Protein AF-A7VNB5-F1 (afdb_monomer_lite)

Organism: NCBI:txid428125

Foldseek 3Di:
DQAADADPLRVLVVVVVCCFLCLLVLQFDPDKDWDDDNNHIDIDTDGPDDPVRNVVLSVLVVVLLCVLVVPADPPDFLLSRLVSLLVVLLVQADEDVVCLVVCVVVVSLLGCSCRRRVRYHHQNNSARVSCVSCVVVVKHKGKFWWDFPNHTHIFIWTDGPHAIFTAGSRVLSVDPDRDLQRPGHFPQLCVVGIDTFAADDPVSPPDPPVGDHGPDDDGHDDCCSRCCNVFAQEAADPDCPSLVVLLVQLLVCLVVVPFKHKHAYDPVDDLVVSVCCCPPDPPVSVLVSLVSSQVVLPVVRSFFDHDDWDWDDDPSRSMIMIGGHTD

Sequence (327 aa):
MEGVALSKNQVMQVVIALRNDNPQLFWVLNDLRYGVSDGSTVIQLCSYFSGTQVQKASEKMDTALKAVLKKAPKGSSEFERELYLHDQLISLVEYHDEAEDHSSEYPMAFSAYGALVDGKAVCEGYSRAMQLLSNCLGLQCALVTGVSQEIAHMWNLIRIEGEWYHLDLTWDDAASMSIYQYFNLTDEQISVNHTMDPLIPADGDSQWDRSLYNLYLPECTSLEYNYYHQKAVQIHTLGNEDDQEAMDAVLNAAARRERTISFQFSPDLDFDIAVARLLTEEPYKYAYYVHCANAYFGEEKAPLQEGETRYVLDKNQRAVTIELLYR

pLDDT: mean 91.58, std 8.7, range [48.88, 98.88]

Radius of gyration: 23.27 Å; chains: 1; bounding box: 58×38×79 Å

Secondary structure (DSSP, 8-state):
-------HHHHHHHHHHHHHH-TT-TT--S-EEEEEETTEEEEEEP-SS-HHHHHHHHHHHHHHHHHHHTTSPSS--HHHHHHHHHHHHHHH-EE-HHHHH-TTT-GGGGSHHIIIIISEE-HHHHHHHHHHHHHHTT-EEEEEEEEETTEEEEEEEEEETTEEEEE-HHHHHSSSS---TTEEE-HHHHTTTEEEPPBPPTTS-S---S---BS--------TT-HHHHHSEEES-SSSTTHHHHHHHHHHHHHHT-SEEEEEE-TTS-HHHHHHHHHTSTT-HHHHHHHHHHHHH-GGG--BPSS---EEEETTTTEEEEE--B-

InterPro domains:
  IPR002931 Transglutaminase-like [PF01841] (76-168)
  IPR002931 Transglutaminase-like [SM00460] (115-171)
  IPR038765 Papain-like cysteine peptidase superfamily [SSF54001] (88-182)
  IPR052557 Cytoskeleton-associated protease/Cytokinesis protein [PTHR46333] (74-173)

Structure (mmCIF, N/CA/C/O backbone):
data_AF-A7VNB5-F1
#
_entry.id   AF-A7VNB5-F1
#
loop_
_atom_site.group_PDB
_atom_site.id
_atom_site.type_symbol
_atom_site.label_atom_id
_atom_site.label_alt_id
_atom_site.label_comp_id
_atom_site.label_asym_id
_atom_site.label_entity_id
_atom_site.label_seq_id
_atom_site.pdbx_PDB_ins_code
_atom_site.Cartn_x
_atom_site.Cartn_y
_atom_site.Cartn_z
_atom_site.occupancy
_atom_site.B_iso_or_equiv
_atom_site.auth_seq_id
_atom_site.auth_comp_id
_atom_site.auth_asym_id
_atom_site.auth_atom_id
_atom_site.pdbx_PDB_model_num
ATOM 1 N N . MET A 1 1 ? 15.201 -20.118 -36.187 1.00 48.88 1 MET A N 1
ATOM 2 C CA . MET A 1 1 ? 14.146 -19.138 -35.872 1.00 48.88 1 MET A CA 1
ATOM 3 C C . MET A 1 1 ? 14.212 -18.090 -36.960 1.00 48.88 1 MET A C 1
ATOM 5 O O . MET A 1 1 ? 15.305 -17.587 -37.190 1.00 48.88 1 MET A O 1
ATOM 9 N N . GLU A 1 2 ? 13.125 -17.858 -37.694 1.00 61.69 2 GLU A N 1
ATOM 10 C CA . GLU A 1 2 ? 13.035 -16.668 -38.550 1.00 61.69 2 GLU A CA 1
ATOM 11 C C . GLU A 1 2 ? 13.065 -15.433 -37.641 1.00 61.69 2 GLU A C 1
ATOM 13 O O . GLU A 1 2 ? 12.461 -15.444 -36.567 1.00 61.69 2 GLU A O 1
ATOM 18 N N . GLY A 1 3 ? 13.850 -14.422 -38.018 1.00 65.19 3 GLY A N 1
ATOM 19 C CA . GLY A 1 3 ? 13.949 -13.174 -37.266 1.00 65.19 3 GLY A CA 1
ATOM 20 C C . GLY A 1 3 ? 12.638 -12.393 -37.304 1.00 65.19 3 GLY A C 1
ATOM 21 O O . GLY A 1 3 ? 11.889 -12.480 -38.276 1.00 65.19 3 GLY A O 1
ATOM 22 N N . VAL A 1 4 ? 12.365 -11.624 -36.250 1.00 80.69 4 VAL A N 1
ATOM 23 C CA . VAL A 1 4 ? 11.231 -10.692 -36.200 1.00 80.69 4 VAL A CA 1
ATOM 24 C C . VAL A 1 4 ? 11.776 -9.272 -36.115 1.00 80.69 4 VAL A C 1
ATOM 26 O O . VAL A 1 4 ? 12.550 -8.953 -35.209 1.00 80.69 4 VAL A O 1
ATOM 29 N N . ALA A 1 5 ? 11.365 -8.422 -37.056 1.00 86.56 5 ALA A N 1
ATOM 30 C CA . ALA A 1 5 ? 11.630 -6.991 -37.032 1.00 86.56 5 ALA A CA 1
ATOM 31 C C . ALA A 1 5 ? 10.471 -6.278 -36.322 1.00 86.56 5 ALA A C 1
ATOM 33 O O . ALA A 1 5 ? 9.392 -6.111 -36.885 1.00 86.56 5 ALA A O 1
ATOM 34 N N . LEU A 1 6 ? 10.703 -5.894 -35.070 1.00 86.50 6 LEU A N 1
ATOM 35 C CA . LEU A 1 6 ? 9.765 -5.131 -34.252 1.00 86.50 6 LEU A CA 1
ATOM 36 C C . LEU A 1 6 ? 9.788 -3.643 -34.624 1.00 86.50 6 LEU A C 1
ATOM 38 O O . LEU A 1 6 ? 10.860 -3.072 -34.860 1.00 86.50 6 LEU A O 1
ATOM 42 N N . SER A 1 7 ? 8.617 -3.003 -34.607 1.00 84.94 7 SER A N 1
ATOM 43 C CA . SER A 1 7 ? 8.508 -1.544 -34.663 1.00 84.94 7 SER A CA 1
ATOM 44 C C . SER A 1 7 ? 9.095 -0.909 -33.395 1.00 84.94 7 SER A C 1
ATOM 46 O O . SER A 1 7 ? 9.280 -1.565 -32.367 1.00 84.94 7 SER A O 1
ATOM 48 N N . LYS A 1 8 ? 9.377 0.400 -33.437 1.00 80.44 8 LYS A N 1
ATOM 49 C CA . LYS A 1 8 ? 9.841 1.142 -32.253 1.00 80.44 8 LYS A CA 1
ATOM 50 C C . LYS A 1 8 ? 8.892 0.955 -31.064 1.00 80.44 8 LYS A C 1
ATOM 52 O O . LYS A 1 8 ? 9.355 0.762 -29.945 1.00 80.44 8 LYS A O 1
ATOM 57 N N . ASN A 1 9 ? 7.586 1.006 -31.316 1.00 80.19 9 ASN A N 1
ATOM 58 C CA . ASN A 1 9 ? 6.560 0.877 -30.286 1.00 80.19 9 ASN A CA 1
ATOM 59 C C . ASN A 1 9 ? 6.596 -0.514 -29.656 1.00 80.19 9 ASN A C 1
ATOM 61 O O . ASN A 1 9 ? 6.663 -0.630 -28.438 1.00 80.19 9 ASN A O 1
ATOM 65 N N . GLN A 1 10 ? 6.672 -1.559 -30.480 1.00 84.50 10 GLN A N 1
ATOM 66 C CA . GLN A 1 10 ? 6.802 -2.936 -30.005 1.00 84.50 10 GLN A CA 1
ATOM 67 C C . GLN A 1 10 ? 8.082 -3.147 -29.180 1.00 84.50 10 GLN A C 1
ATOM 69 O O . GLN A 1 10 ? 8.060 -3.852 -28.174 1.00 84.50 10 GLN A O 1
ATOM 74 N N . VAL A 1 11 ? 9.198 -2.507 -29.549 1.00 86.25 11 VAL A N 1
ATOM 75 C CA . VAL A 1 11 ? 10.425 -2.538 -28.733 1.00 86.25 11 VAL A CA 1
ATOM 76 C C . VAL A 1 11 ? 10.208 -1.887 -27.368 1.00 86.25 11 VAL A C 1
ATOM 78 O O . VAL A 1 11 ? 10.584 -2.476 -26.356 1.00 86.25 11 VAL A O 1
ATOM 81 N N . MET A 1 12 ? 9.586 -0.704 -27.323 1.00 82.12 12 MET A N 1
ATOM 82 C CA . MET A 1 12 ? 9.272 -0.031 -26.056 1.00 82.12 12 MET A CA 1
ATOM 83 C C . MET A 1 12 ? 8.366 -0.899 -25.179 1.00 82.12 12 MET A C 1
ATOM 85 O O . MET A 1 12 ? 8.654 -1.073 -23.999 1.00 82.12 12 MET A O 1
ATOM 89 N N . GLN A 1 13 ? 7.328 -1.501 -25.765 1.00 84.50 13 GLN A N 1
ATOM 90 C CA . GLN A 1 13 ? 6.407 -2.412 -25.083 1.00 84.50 13 GLN A CA 1
ATOM 91 C C . GLN A 1 13 ? 7.130 -3.584 -24.426 1.00 84.50 13 GLN A C 1
ATOM 93 O O . GLN A 1 13 ? 6.945 -3.834 -23.238 1.00 84.50 13 GLN A O 1
ATOM 98 N N . VAL A 1 14 ? 7.996 -4.266 -25.180 1.00 87.50 14 VAL A N 1
ATOM 99 C CA . VAL A 1 14 ? 8.777 -5.401 -24.670 1.00 87.50 14 VAL A CA 1
ATOM 100 C C . VAL A 1 14 ? 9.684 -4.975 -23.517 1.00 87.50 14 VAL A C 1
ATOM 102 O O . VAL A 1 14 ? 9.793 -5.697 -22.529 1.00 87.50 14 VAL A O 1
ATOM 105 N N . VAL A 1 15 ? 10.327 -3.808 -23.612 1.00 86.12 15 VAL A N 1
ATOM 106 C CA . VAL A 1 15 ? 11.231 -3.328 -22.556 1.00 86.12 15 VAL A CA 1
ATOM 107 C C . VAL A 1 15 ? 10.467 -2.884 -21.308 1.00 86.12 15 VAL A C 1
ATOM 109 O O . VAL A 1 15 ? 10.911 -3.184 -20.200 1.00 86.12 15 VAL A O 1
ATOM 112 N N . ILE A 1 16 ? 9.313 -2.227 -21.460 1.00 86.12 16 ILE A N 1
ATOM 113 C CA . ILE A 1 16 ? 8.439 -1.867 -20.333 1.00 86.12 16 ILE A CA 1
ATOM 114 C C . ILE A 1 16 ? 7.931 -3.136 -19.644 1.00 86.12 16 ILE A C 1
ATOM 116 O O . ILE A 1 16 ? 8.071 -3.248 -18.430 1.00 86.12 16 ILE A O 1
ATOM 120 N N . ALA A 1 17 ? 7.438 -4.119 -20.404 1.00 89.50 17 ALA A N 1
ATOM 121 C CA . ALA A 1 17 ? 6.982 -5.397 -19.858 1.00 89.50 17 ALA A CA 1
ATOM 122 C C . ALA A 1 17 ? 8.105 -6.125 -19.111 1.00 89.50 17 ALA A C 1
ATOM 124 O O . ALA A 1 17 ? 7.936 -6.504 -17.956 1.00 89.50 17 ALA A O 1
ATOM 125 N N . LEU A 1 18 ? 9.297 -6.222 -19.714 1.00 91.31 18 LEU A N 1
ATOM 126 C CA . LEU A 1 18 ? 10.460 -6.825 -19.065 1.00 91.31 18 LEU A CA 1
ATOM 127 C C . LEU A 1 18 ? 10.767 -6.152 -17.722 1.00 91.31 18 LEU A C 1
ATOM 129 O O . LEU A 1 18 ? 10.981 -6.849 -16.734 1.00 91.31 18 LEU A O 1
ATOM 133 N N . ARG A 1 19 ? 10.799 -4.817 -17.673 1.00 89.38 19 ARG A N 1
ATOM 134 C CA . ARG A 1 19 ? 11.127 -4.078 -16.444 1.00 89.38 19 ARG A CA 1
ATOM 135 C C . ARG A 1 19 ? 10.019 -4.160 -15.399 1.00 89.38 19 ARG A C 1
ATOM 137 O O . ARG A 1 19 ? 10.328 -4.252 -14.214 1.00 89.38 19 ARG A O 1
ATOM 144 N N . ASN A 1 20 ? 8.757 -4.118 -15.813 1.00 90.31 20 ASN A N 1
ATOM 145 C CA . ASN A 1 20 ? 7.617 -4.188 -14.902 1.00 90.31 20 ASN A CA 1
ATOM 146 C C . ASN A 1 20 ? 7.432 -5.593 -14.324 1.00 90.31 20 ASN A C 1
ATOM 148 O O . ASN A 1 20 ? 7.084 -5.706 -13.162 1.00 90.31 20 ASN A O 1
ATOM 152 N N . ASP A 1 21 ? 7.734 -6.652 -15.073 1.00 92.25 21 ASP A N 1
ATOM 153 C CA . ASP A 1 21 ? 7.610 -8.026 -14.566 1.00 92.25 21 ASP A CA 1
ATOM 154 C C . ASP A 1 21 ? 8.856 -8.495 -13.804 1.00 92.25 21 ASP A C 1
ATOM 156 O O . ASP A 1 21 ? 8.826 -9.520 -13.122 1.00 92.25 21 ASP A O 1
ATOM 160 N N . ASN A 1 22 ? 9.975 -7.768 -13.923 1.00 94.19 22 ASN A N 1
ATOM 161 C CA . ASN A 1 22 ? 11.250 -8.167 -13.333 1.00 94.19 22 ASN A CA 1
ATOM 162 C C . ASN A 1 22 ? 11.917 -7.049 -12.508 1.00 94.19 22 ASN A C 1
ATOM 164 O O . ASN A 1 22 ? 13.026 -6.623 -12.854 1.00 94.19 22 ASN A O 1
ATOM 168 N N . PRO A 1 23 ? 11.326 -6.600 -11.380 1.00 95.50 23 PRO A N 1
ATOM 169 C CA . PRO A 1 23 ? 11.944 -5.594 -10.508 1.00 95.50 23 PRO A CA 1
ATOM 170 C C . PRO A 1 23 ? 13.343 -5.959 -9.982 1.00 95.50 23 PRO A C 1
ATOM 172 O O . PRO A 1 23 ? 14.124 -5.078 -9.624 1.00 95.50 23 PRO A O 1
ATOM 175 N N . GLN A 1 24 ? 13.694 -7.251 -9.959 1.00 94.56 24 GLN A N 1
ATOM 176 C CA . GLN A 1 24 ? 15.039 -7.735 -9.632 1.00 94.56 24 GLN A CA 1
ATOM 177 C C . GLN A 1 24 ? 16.109 -7.297 -10.648 1.00 94.56 24 GLN A C 1
ATOM 179 O O . GLN A 1 24 ? 17.300 -7.341 -10.347 1.00 94.56 24 GLN A O 1
ATOM 184 N N . LEU A 1 25 ? 15.711 -6.839 -11.840 1.00 94.44 25 LEU A N 1
ATOM 185 C CA . LEU A 1 25 ? 16.589 -6.223 -12.838 1.00 94.44 25 LEU A CA 1
ATOM 186 C C . LEU A 1 25 ? 16.782 -4.717 -12.574 1.00 94.44 25 LEU A C 1
ATOM 188 O O . LEU A 1 25 ? 16.809 -3.917 -13.505 1.00 94.44 25 LEU A O 1
ATOM 192 N N . PHE A 1 26 ? 16.955 -4.327 -11.306 1.00 94.25 26 PHE A N 1
ATOM 193 C CA . PHE A 1 26 ? 17.107 -2.934 -10.846 1.00 94.25 26 PHE A CA 1
ATOM 194 C C . PHE A 1 26 ? 18.241 -2.155 -11.537 1.00 94.25 26 PHE A C 1
ATOM 196 O O . PHE A 1 26 ? 18.259 -0.930 -11.540 1.00 94.25 26 PHE A O 1
ATOM 203 N N . TRP A 1 27 ? 19.211 -2.865 -12.112 1.00 92.31 27 TRP A N 1
ATOM 204 C CA . TRP A 1 27 ? 20.365 -2.297 -12.799 1.00 92.31 27 TRP A CA 1
ATOM 205 C C . TRP A 1 27 ? 20.086 -1.925 -14.266 1.00 92.31 27 TRP A C 1
ATOM 207 O O . TRP A 1 27 ? 20.945 -1.308 -14.894 1.00 92.31 27 TRP A O 1
ATOM 217 N N . VAL A 1 28 ? 18.929 -2.298 -14.828 1.00 90.19 28 VAL A N 1
ATOM 218 C CA . VAL A 1 28 ? 18.549 -1.976 -16.215 1.00 90.19 28 VAL A CA 1
ATOM 219 C C . VAL A 1 28 ? 18.006 -0.548 -16.300 1.00 90.19 28 VAL A C 1
ATOM 221 O O . VAL A 1 28 ? 16.995 -0.219 -15.678 1.00 90.19 28 VAL A O 1
ATOM 224 N N . LEU A 1 29 ? 18.658 0.292 -17.108 1.00 83.00 29 LEU A N 1
ATOM 225 C CA . LEU A 1 29 ? 18.290 1.702 -17.287 1.00 83.00 29 LEU A CA 1
ATOM 226 C C . LEU A 1 29 ? 17.043 1.903 -18.157 1.00 83.00 29 LEU A C 1
ATOM 228 O O . LEU A 1 29 ? 16.697 1.063 -18.985 1.00 83.00 29 LEU A O 1
ATOM 232 N N . ASN A 1 30 ? 16.449 3.095 -18.031 1.00 72.75 30 ASN A N 1
ATOM 233 C CA . ASN A 1 30 ? 15.442 3.615 -18.965 1.00 72.75 30 ASN A CA 1
ATOM 234 C C . ASN A 1 30 ? 16.023 3.929 -20.356 1.00 72.75 30 ASN A C 1
ATOM 236 O O . ASN A 1 30 ? 15.271 4.045 -21.322 1.00 72.75 30 ASN A O 1
ATOM 240 N N . ASP A 1 31 ? 17.349 4.062 -20.470 1.00 75.88 31 ASP A N 1
ATOM 241 C CA . ASP A 1 31 ? 18.028 4.269 -21.748 1.00 75.88 31 ASP A CA 1
ATOM 242 C C . ASP A 1 31 ? 18.270 2.925 -22.447 1.00 75.88 31 ASP A C 1
ATOM 244 O O . ASP A 1 31 ? 18.979 2.052 -21.934 1.00 75.88 31 ASP A O 1
ATOM 248 N N . LEU A 1 32 ? 17.684 2.765 -23.632 1.00 79.19 32 LEU A N 1
ATOM 249 C CA . LEU A 1 32 ? 17.798 1.562 -24.450 1.00 79.19 32 LEU A CA 1
ATOM 250 C C . LEU A 1 32 ? 18.312 1.909 -25.840 1.00 79.19 32 LEU A C 1
ATOM 252 O O . LEU A 1 32 ? 18.005 2.958 -26.410 1.00 79.19 32 LEU A O 1
ATOM 256 N N . ARG A 1 33 ? 19.050 0.971 -26.429 1.00 84.75 33 ARG A N 1
ATOM 257 C CA . ARG A 1 33 ? 19.449 1.039 -27.836 1.00 84.75 33 ARG A CA 1
ATOM 258 C C . ARG A 1 33 ? 18.891 -0.174 -28.543 1.00 84.75 33 ARG A C 1
ATOM 260 O O . ARG A 1 33 ? 19.025 -1.288 -28.049 1.00 84.75 33 ARG A O 1
ATOM 267 N N . TYR A 1 34 ? 18.285 0.028 -29.702 1.00 89.19 34 TYR A N 1
ATOM 268 C CA . TYR A 1 34 ? 17.827 -1.079 -30.526 1.00 89.19 34 TYR A CA 1
ATOM 269 C C . TYR A 1 34 ? 18.181 -0.849 -31.990 1.00 89.19 34 TYR A C 1
ATOM 271 O O . TYR A 1 34 ? 18.385 0.283 -32.432 1.00 89.19 34 TYR A O 1
ATOM 279 N N . GLY A 1 35 ? 18.264 -1.941 -32.737 1.00 87.31 35 GLY A N 1
ATOM 280 C CA . GLY A 1 35 ? 18.486 -1.933 -34.175 1.00 87.31 35 GLY A CA 1
ATOM 281 C C . GLY A 1 35 ? 17.982 -3.225 -34.798 1.00 87.31 35 GLY A C 1
ATOM 282 O O . GLY A 1 35 ? 17.646 -4.174 -34.093 1.00 87.31 35 GLY A O 1
ATOM 283 N N . VAL A 1 36 ? 17.932 -3.265 -36.125 1.00 86.94 36 VAL A N 1
ATOM 284 C CA . VAL A 1 36 ? 17.602 -4.481 -36.873 1.00 86.94 36 VAL A CA 1
ATOM 285 C C . VAL A 1 36 ? 18.882 -5.011 -37.511 1.00 86.94 36 VAL A C 1
ATOM 287 O O . VAL A 1 36 ? 19.568 -4.275 -38.218 1.00 86.94 36 VAL A O 1
ATOM 290 N N . SER A 1 37 ? 19.200 -6.278 -37.260 1.00 85.38 37 SER A N 1
ATOM 291 C CA . SER A 1 37 ? 20.329 -7.000 -37.855 1.00 85.38 37 SER A CA 1
ATOM 292 C C . SER A 1 37 ? 19.839 -8.356 -38.349 1.00 85.38 37 SER A C 1
ATOM 294 O O . SER A 1 37 ? 19.165 -9.067 -37.609 1.00 85.38 37 SER A O 1
ATOM 296 N N . ASP A 1 38 ? 20.145 -8.709 -39.599 1.00 85.81 38 ASP A N 1
ATOM 297 C CA . ASP A 1 38 ? 19.770 -9.993 -40.218 1.00 85.81 38 ASP A CA 1
ATOM 298 C C . ASP A 1 38 ? 18.276 -10.349 -40.071 1.00 85.81 38 ASP A C 1
ATOM 300 O O . ASP A 1 38 ? 17.898 -11.481 -39.773 1.00 85.81 38 ASP A O 1
ATOM 304 N N . GLY A 1 39 ? 17.406 -9.346 -40.238 1.00 83.25 39 GLY A N 1
ATOM 305 C CA . GLY A 1 39 ? 15.952 -9.499 -40.107 1.00 83.25 39 GLY A CA 1
ATOM 306 C C . GLY A 1 39 ? 15.447 -9.670 -38.669 1.00 83.25 39 GLY A C 1
ATOM 307 O O . GLY A 1 39 ? 14.259 -9.903 -38.474 1.00 83.25 39 GLY A O 1
ATOM 308 N N . SER A 1 40 ? 16.319 -9.538 -37.666 1.00 88.38 40 SER A N 1
ATOM 309 C CA . SER A 1 40 ? 15.978 -9.639 -36.244 1.00 88.38 40 SER A CA 1
ATOM 310 C C . SER A 1 40 ? 16.177 -8.305 -35.532 1.00 88.38 40 SER A C 1
ATOM 312 O O . SER A 1 40 ? 17.193 -7.634 -35.727 1.00 88.38 40 SER A O 1
ATOM 314 N N . THR A 1 41 ? 15.242 -7.931 -34.662 1.00 90.88 41 THR A N 1
ATOM 315 C CA . THR A 1 41 ? 15.455 -6.821 -33.731 1.00 90.88 41 THR A CA 1
ATOM 316 C C . THR A 1 41 ? 16.413 -7.233 -32.615 1.00 90.88 41 THR A C 1
ATOM 318 O O . THR A 1 41 ? 16.213 -8.240 -31.939 1.00 90.88 41 THR A O 1
ATOM 321 N N . VAL A 1 42 ? 17.444 -6.420 -32.402 1.00 90.75 42 VAL A N 1
ATOM 322 C CA . VAL A 1 42 ? 18.409 -6.544 -31.307 1.00 90.75 42 VAL A CA 1
ATOM 323 C C . VAL A 1 42 ? 18.185 -5.383 -30.345 1.00 90.75 42 VAL A C 1
ATOM 325 O O . VAL A 1 42 ? 18.210 -4.228 -30.767 1.00 90.75 42 VAL A O 1
ATOM 328 N N . ILE A 1 43 ? 17.984 -5.690 -29.062 1.00 89.50 43 ILE A N 1
ATOM 329 C CA . ILE A 1 43 ? 17.830 -4.710 -27.979 1.00 89.50 43 ILE A CA 1
ATOM 330 C C . ILE A 1 43 ? 19.056 -4.812 -27.071 1.00 89.50 43 ILE A C 1
ATOM 332 O O . ILE A 1 43 ? 19.369 -5.879 -26.546 1.00 89.50 43 ILE A O 1
ATOM 336 N N . GLN A 1 44 ? 19.751 -3.697 -26.884 1.00 89.75 44 GLN A N 1
ATOM 337 C CA . GLN A 1 44 ? 20.839 -3.552 -25.931 1.00 89.75 44 GLN A CA 1
ATOM 338 C C . GLN A 1 44 ? 20.309 -2.873 -24.666 1.00 89.75 44 GLN A C 1
ATOM 340 O O . GLN A 1 44 ? 19.863 -1.725 -24.707 1.00 89.75 44 GLN A O 1
ATOM 345 N N . LEU A 1 45 ? 20.402 -3.591 -23.546 1.00 88.06 45 LEU A N 1
ATOM 346 C CA . LEU A 1 45 ? 20.102 -3.077 -22.213 1.00 88.06 45 LEU A CA 1
ATOM 347 C C . LEU A 1 45 ? 21.350 -2.408 -21.623 1.00 88.06 45 LEU A C 1
ATOM 349 O O . LEU A 1 45 ? 22.448 -2.969 -21.682 1.00 88.06 45 LEU A O 1
ATOM 353 N N . CYS A 1 46 ? 21.175 -1.218 -21.055 1.00 87.81 46 CYS A N 1
ATOM 354 C CA . CYS A 1 46 ? 22.245 -0.434 -20.440 1.00 87.81 46 CYS A CA 1
ATOM 355 C C . CYS A 1 46 ? 22.186 -0.529 -18.908 1.00 87.81 46 CYS A C 1
ATOM 357 O O . CYS A 1 46 ? 21.128 -0.799 -18.342 1.00 87.81 46 CYS A O 1
ATOM 359 N N . SER A 1 47 ? 23.322 -0.292 -18.245 1.00 89.88 47 SER A N 1
ATOM 360 C CA . SER A 1 47 ? 23.467 -0.314 -16.783 1.00 89.88 47 SER A CA 1
ATOM 361 C C . SER A 1 47 ? 24.485 0.726 -16.316 1.00 89.88 47 SER A C 1
ATOM 363 O O . SER A 1 47 ? 25.495 0.935 -16.993 1.00 89.88 47 SER A O 1
ATOM 365 N N . TYR A 1 48 ? 24.259 1.332 -15.144 1.00 84.25 48 TYR A N 1
ATOM 366 C CA . TYR A 1 48 ? 25.283 2.124 -14.438 1.00 84.25 48 TYR A CA 1
ATOM 367 C C . TYR A 1 48 ? 26.375 1.244 -13.815 1.00 84.25 48 TYR A C 1
ATOM 369 O O . TYR A 1 48 ? 27.466 1.717 -13.497 1.00 84.25 48 TYR A O 1
ATOM 377 N N . PHE A 1 49 ? 26.089 -0.043 -13.637 1.00 88.81 49 PHE A N 1
ATOM 378 C CA . PHE A 1 49 ? 26.987 -1.001 -13.020 1.00 88.81 49 PHE A CA 1
ATOM 379 C C . PHE A 1 49 ? 27.756 -1.794 -14.077 1.00 88.81 49 PHE A C 1
ATOM 381 O O . PHE A 1 49 ? 27.201 -2.288 -15.059 1.00 88.81 49 PHE A O 1
ATOM 388 N N . SER A 1 50 ? 29.044 -2.013 -13.822 1.00 92.44 50 SER A N 1
ATOM 389 C CA . SER A 1 50 ? 29.791 -3.085 -14.483 1.00 92.44 50 SER A CA 1
ATOM 390 C C . SER A 1 50 ? 29.242 -4.460 -14.085 1.00 92.44 50 SER A C 1
ATOM 392 O O . SER A 1 50 ? 28.618 -4.613 -13.034 1.00 92.44 50 SER A O 1
ATOM 394 N N . GLY A 1 51 ? 29.533 -5.500 -14.874 1.00 90.31 51 GLY A N 1
ATOM 395 C CA . GLY A 1 51 ? 29.039 -6.855 -14.591 1.00 90.31 51 GLY A CA 1
ATOM 396 C C . GLY A 1 51 ? 29.405 -7.382 -13.193 1.00 90.31 51 GLY A C 1
ATOM 397 O O . GLY A 1 51 ? 28.586 -8.022 -12.541 1.00 90.31 51 GLY A O 1
ATOM 398 N N . THR A 1 52 ? 30.595 -7.055 -12.676 1.00 93.62 52 THR A N 1
ATOM 399 C CA . THR A 1 52 ? 31.001 -7.452 -11.314 1.00 93.62 52 THR A CA 1
ATOM 400 C C . THR A 1 52 ? 30.262 -6.672 -10.225 1.00 93.62 52 THR A C 1
ATOM 402 O O . THR A 1 52 ? 30.018 -7.209 -9.145 1.00 93.62 52 THR A O 1
ATOM 405 N N . GLN A 1 53 ? 29.888 -5.416 -10.485 1.00 95.62 53 GLN A N 1
ATOM 406 C CA . GLN A 1 53 ? 29.055 -4.633 -9.571 1.00 95.62 53 GLN A CA 1
ATOM 407 C C . GLN A 1 53 ? 27.607 -5.133 -9.573 1.00 95.62 53 GLN A C 1
ATOM 409 O O . GLN A 1 53 ? 27.038 -5.262 -8.494 1.00 95.62 53 GLN A O 1
ATOM 414 N N . VAL A 1 54 ? 27.053 -5.491 -10.741 1.00 94.94 54 VAL A N 1
ATOM 415 C CA . VAL A 1 54 ? 25.723 -6.118 -10.849 1.00 94.94 54 VAL A CA 1
ATOM 416 C C . VAL A 1 54 ? 25.662 -7.387 -10.007 1.00 94.94 54 VAL A C 1
ATOM 418 O O . VAL A 1 54 ? 24.723 -7.552 -9.233 1.00 94.94 54 VAL A O 1
ATOM 421 N N . GLN A 1 55 ? 26.676 -8.254 -10.096 1.00 95.19 55 GLN A N 1
ATOM 422 C CA . GLN A 1 55 ? 26.725 -9.481 -9.300 1.00 95.19 55 GLN A CA 1
ATOM 423 C C . GLN A 1 55 ? 26.681 -9.184 -7.792 1.00 95.19 55 GLN A C 1
ATOM 425 O O . GLN A 1 55 ? 25.823 -9.706 -7.087 1.00 95.19 55 GLN A O 1
ATOM 430 N N . LYS A 1 56 ? 27.551 -8.291 -7.304 1.00 96.88 56 LYS A N 1
ATOM 431 C CA . LYS A 1 56 ? 27.596 -7.922 -5.877 1.00 96.88 56 LYS A CA 1
ATOM 432 C C . LYS A 1 56 ? 26.305 -7.260 -5.395 1.00 96.88 56 LYS A C 1
ATOM 434 O O . LYS A 1 56 ? 25.872 -7.508 -4.274 1.00 96.88 56 LYS A O 1
ATOM 439 N N . ALA A 1 57 ? 25.707 -6.394 -6.210 1.00 96.44 57 ALA A N 1
ATOM 440 C CA . ALA A 1 57 ? 24.441 -5.750 -5.881 1.00 96.44 57 ALA A CA 1
ATOM 441 C C . ALA A 1 57 ? 23.294 -6.778 -5.859 1.00 96.44 57 ALA A C 1
ATOM 443 O O . ALA A 1 57 ? 22.488 -6.776 -4.935 1.00 96.44 57 ALA A O 1
ATOM 444 N N . SER A 1 58 ? 23.283 -7.736 -6.788 1.00 96.44 58 SER A N 1
ATOM 445 C CA . SER A 1 58 ? 22.300 -8.829 -6.796 1.00 96.44 58 SER A CA 1
ATOM 446 C C . SER A 1 58 ? 22.421 -9.719 -5.551 1.00 96.44 58 SER A C 1
ATOM 448 O O . SER A 1 58 ? 21.414 -10.080 -4.956 1.00 96.44 58 SER A O 1
ATOM 450 N N . GLU A 1 59 ? 23.638 -10.002 -5.074 1.00 97.88 59 GLU A N 1
ATOM 451 C CA . GLU A 1 59 ? 23.854 -10.747 -3.819 1.00 97.88 59 GLU A CA 1
ATOM 452 C C . GLU A 1 59 ? 23.310 -10.001 -2.583 1.00 97.88 59 GLU A C 1
ATOM 454 O O . GLU A 1 59 ? 22.752 -10.618 -1.666 1.00 97.88 59 GLU A O 1
ATOM 459 N N . LYS A 1 60 ? 23.443 -8.666 -2.549 1.00 98.00 60 LYS A N 1
ATOM 460 C CA . LYS A 1 60 ? 22.840 -7.831 -1.497 1.00 98.00 60 LYS A CA 1
ATOM 461 C C . LYS A 1 60 ? 21.316 -7.852 -1.573 1.00 98.00 60 LYS A C 1
ATOM 463 O O . LYS A 1 60 ? 20.673 -8.041 -0.544 1.00 98.00 60 LYS A O 1
ATOM 468 N N . MET A 1 61 ? 20.768 -7.723 -2.781 1.00 97.62 61 MET A N 1
ATOM 469 C CA . MET A 1 61 ? 19.332 -7.805 -3.042 1.00 97.62 61 MET A CA 1
ATOM 470 C C . MET A 1 61 ? 18.754 -9.136 -2.548 1.00 97.62 61 MET A C 1
ATOM 472 O O . MET A 1 61 ? 17.807 -9.150 -1.766 1.00 97.62 61 MET A O 1
ATOM 476 N N . ASP A 1 62 ? 19.388 -10.256 -2.902 1.00 97.62 62 ASP A N 1
ATOM 477 C CA . ASP A 1 62 ? 19.000 -11.592 -2.437 1.00 97.62 62 ASP A CA 1
ATOM 478 C C . ASP A 1 62 ? 19.032 -11.713 -0.910 1.00 97.62 62 ASP A C 1
ATOM 480 O O . ASP A 1 62 ? 18.201 -12.401 -0.311 1.00 97.62 62 ASP A O 1
ATOM 484 N N . THR A 1 63 ? 20.014 -11.078 -0.268 1.00 98.31 63 THR A N 1
ATOM 485 C CA . THR A 1 63 ? 20.143 -11.082 1.193 1.00 98.31 63 THR A CA 1
ATOM 486 C C . THR A 1 63 ? 19.007 -10.296 1.846 1.00 98.31 63 THR A C 1
ATOM 488 O O . THR A 1 63 ? 18.394 -10.803 2.789 1.00 98.31 63 THR A O 1
ATOM 491 N N . ALA A 1 64 ? 18.692 -9.106 1.327 1.00 98.06 64 ALA A N 1
ATOM 492 C CA . ALA A 1 64 ? 17.589 -8.275 1.802 1.00 98.06 64 ALA A CA 1
ATOM 493 C C . ALA A 1 64 ? 16.232 -8.973 1.620 1.00 98.06 64 ALA A C 1
ATOM 495 O O . ALA A 1 64 ? 15.479 -9.118 2.585 1.00 98.06 64 ALA A O 1
ATOM 496 N N . LEU A 1 65 ? 15.972 -9.528 0.429 1.00 97.38 65 LEU A N 1
ATOM 497 C CA . LEU A 1 65 ? 14.768 -10.314 0.144 1.00 97.38 65 LEU A CA 1
ATOM 498 C C . LEU A 1 65 ? 14.607 -11.469 1.134 1.00 97.38 65 LEU A C 1
ATOM 500 O O . LEU A 1 65 ? 13.564 -11.611 1.770 1.00 97.38 65 LEU A O 1
ATOM 504 N N . LYS A 1 66 ? 15.656 -12.277 1.336 1.00 97.81 66 LYS A N 1
ATOM 505 C CA . LYS A 1 66 ? 15.615 -13.396 2.294 1.00 97.81 66 LYS A CA 1
ATOM 506 C C . LYS A 1 66 ? 15.352 -12.930 3.724 1.00 97.81 66 LYS A C 1
ATOM 508 O O . LYS A 1 66 ? 14.718 -13.668 4.476 1.00 97.81 66 LYS A O 1
ATOM 513 N N . ALA A 1 67 ? 15.842 -11.755 4.119 1.00 97.50 67 ALA A N 1
ATOM 514 C CA . ALA A 1 67 ? 15.625 -11.221 5.459 1.00 97.50 67 ALA A CA 1
ATOM 515 C C . ALA A 1 67 ? 14.147 -10.883 5.713 1.00 97.50 67 ALA A C 1
ATOM 517 O O . ALA A 1 67 ? 13.637 -11.238 6.780 1.00 97.50 67 ALA A O 1
ATOM 518 N N . VAL A 1 68 ? 13.471 -10.278 4.729 1.00 97.75 68 VAL A N 1
ATOM 519 C CA . VAL A 1 68 ? 12.021 -10.021 4.769 1.00 97.75 68 VAL A CA 1
ATOM 520 C C . VAL A 1 68 ? 11.263 -11.351 4.712 1.00 97.75 68 VAL A C 1
ATOM 522 O O . VAL A 1 68 ? 10.603 -11.740 5.670 1.00 97.75 68 VAL A O 1
ATOM 525 N N . LEU A 1 69 ? 11.463 -12.148 3.660 1.00 96.88 69 LEU A N 1
ATOM 526 C CA . LEU A 1 69 ? 10.700 -13.381 3.422 1.00 96.88 69 LEU A CA 1
ATOM 527 C C . LEU A 1 69 ? 10.819 -14.416 4.556 1.00 96.88 69 LEU A C 1
ATOM 529 O O . LEU A 1 69 ? 9.885 -15.173 4.809 1.00 96.88 69 LEU A O 1
ATOM 533 N N . LYS A 1 70 ? 11.945 -14.457 5.281 1.00 97.00 70 LYS A N 1
ATOM 534 C CA . LYS A 1 70 ? 12.134 -15.371 6.422 1.00 97.00 70 LYS A CA 1
ATOM 535 C C . LYS A 1 70 ? 11.148 -15.115 7.568 1.00 97.00 70 LYS A C 1
ATOM 537 O O . LYS A 1 70 ? 10.844 -16.052 8.310 1.00 97.00 70 LYS A O 1
ATOM 542 N N . LYS A 1 71 ? 10.717 -13.867 7.747 1.00 95.75 71 LYS A N 1
ATOM 543 C CA . LYS A 1 71 ? 9.801 -13.442 8.812 1.00 95.75 71 LYS A CA 1
ATOM 544 C C . LYS A 1 71 ? 8.334 -13.457 8.368 1.00 95.75 71 LYS A C 1
ATOM 546 O O . LYS A 1 71 ? 7.474 -13.238 9.214 1.00 95.75 71 LYS A O 1
ATOM 551 N N . ALA A 1 72 ? 8.056 -13.739 7.093 1.00 95.38 72 ALA A N 1
ATOM 552 C CA . ALA A 1 72 ? 6.697 -13.797 6.579 1.00 95.38 72 ALA A CA 1
ATOM 553 C C . ALA A 1 72 ? 5.858 -14.855 7.323 1.00 95.38 72 ALA A C 1
ATOM 555 O O . ALA A 1 72 ? 6.366 -15.953 7.609 1.00 95.38 72 ALA A O 1
ATOM 556 N N . PRO A 1 73 ? 4.587 -14.549 7.643 1.00 90.69 73 PRO A N 1
ATOM 557 C CA . PRO A 1 73 ? 3.695 -15.496 8.296 1.00 90.69 73 PRO A CA 1
ATOM 558 C C . PRO A 1 73 ? 3.513 -16.739 7.415 1.00 90.69 73 PRO A C 1
ATOM 560 O O . PRO A 1 73 ? 3.378 -16.658 6.195 1.00 90.69 73 PRO A O 1
ATOM 563 N N . LYS A 1 74 ? 3.586 -17.924 8.031 1.00 90.12 74 LYS A N 1
ATOM 564 C CA . LYS A 1 74 ? 3.473 -19.209 7.327 1.00 90.12 74 LYS A CA 1
ATOM 565 C C . LYS A 1 74 ? 2.062 -19.757 7.460 1.00 90.12 74 LYS A C 1
ATOM 567 O O . LYS A 1 74 ? 1.551 -19.830 8.572 1.00 90.12 74 LYS A O 1
ATOM 572 N N . GLY A 1 75 ? 1.499 -20.243 6.352 1.00 88.94 75 GLY A N 1
ATOM 573 C CA . GLY A 1 75 ? 0.149 -20.817 6.336 1.00 88.94 75 GLY A CA 1
ATOM 574 C C . GLY A 1 75 ? -0.959 -19.782 6.548 1.00 88.94 75 GLY A C 1
ATOM 575 O O . GLY A 1 75 ? -2.048 -20.155 6.965 1.00 88.94 75 GLY A O 1
ATOM 576 N N . SER A 1 76 ? -0.654 -18.510 6.297 1.00 93.75 76 SER A N 1
ATOM 577 C CA . SER A 1 76 ? -1.566 -17.373 6.370 1.00 93.75 76 SER A CA 1
ATOM 578 C C . SER A 1 76 ? -2.300 -17.138 5.046 1.00 93.75 76 SER A C 1
ATOM 580 O O . SER A 1 76 ? -1.894 -17.662 4.001 1.00 93.75 76 SER A O 1
ATOM 582 N N . SER A 1 77 ? -3.370 -16.341 5.089 1.00 97.00 77 SER A N 1
ATOM 583 C CA . SER A 1 77 ? -4.136 -15.954 3.892 1.00 97.00 77 SER A CA 1
ATOM 584 C C . SER A 1 77 ? -3.328 -15.059 2.940 1.00 97.00 77 SER A C 1
ATOM 586 O O . SER A 1 77 ? -2.213 -14.623 3.257 1.00 97.00 77 SER A O 1
ATOM 588 N N . GLU A 1 78 ? -3.850 -14.798 1.736 1.00 98.25 78 GLU A N 1
ATOM 589 C CA . GLU A 1 78 ? -3.275 -13.771 0.852 1.00 98.25 78 GLU A CA 1
ATOM 590 C C . GLU A 1 78 ? -3.265 -12.387 1.522 1.00 98.25 78 GLU A C 1
ATOM 592 O O . GLU A 1 78 ? -2.204 -11.767 1.594 1.00 98.25 78 GLU A O 1
ATOM 597 N N . PHE A 1 79 ? -4.381 -11.987 2.139 1.00 98.12 79 PHE A N 1
ATOM 598 C CA . PHE A 1 79 ? -4.512 -10.725 2.880 1.00 98.12 79 PHE A CA 1
ATOM 599 C C . PHE A 1 79 ? -3.469 -10.576 4.001 1.00 98.12 79 PHE A C 1
ATOM 601 O O . PHE A 1 79 ? -2.828 -9.542 4.147 1.00 98.12 79 PHE A O 1
ATOM 608 N N . GLU A 1 80 ? -3.252 -11.619 4.808 1.00 97.81 80 GLU A N 1
ATOM 609 C CA . GLU A 1 80 ? -2.281 -11.564 5.909 1.00 97.81 80 GLU A CA 1
ATOM 610 C C . GLU A 1 80 ? -0.830 -11.478 5.415 1.00 97.81 80 GLU A C 1
ATOM 612 O O . GLU A 1 80 ? 0.023 -10.893 6.086 1.00 97.81 80 GLU A O 1
ATOM 617 N N . ARG A 1 81 ? -0.529 -12.070 4.251 1.00 98.06 81 ARG A N 1
ATOM 618 C CA . ARG A 1 81 ? 0.791 -11.945 3.617 1.00 98.06 81 ARG A CA 1
ATOM 619 C C . ARG A 1 81 ? 1.003 -10.542 3.067 1.00 98.06 81 ARG A C 1
ATOM 621 O O . ARG A 1 81 ? 2.086 -9.999 3.259 1.00 98.06 81 ARG A O 1
ATOM 628 N N . GLU A 1 82 ? -0.005 -9.970 2.420 1.00 98.50 82 GLU A N 1
ATOM 629 C CA . GLU A 1 82 ? 0.024 -8.589 1.947 1.00 98.50 82 GLU A CA 1
ATOM 630 C C . GLU A 1 82 ? 0.222 -7.606 3.104 1.00 98.50 82 GLU A C 1
ATOM 632 O O . GLU A 1 82 ? 1.174 -6.830 3.074 1.00 98.50 82 GLU A O 1
ATOM 637 N N . LEU A 1 83 ? -0.610 -7.691 4.148 1.00 97.06 83 LEU A N 1
ATOM 638 C CA . LEU A 1 83 ? -0.530 -6.816 5.319 1.00 97.06 83 LEU A CA 1
ATOM 639 C C . LEU A 1 83 ? 0.854 -6.883 5.975 1.00 97.06 83 LEU A C 1
ATOM 641 O O . LEU A 1 83 ? 1.449 -5.864 6.312 1.00 97.06 83 LEU A O 1
ATOM 645 N N . TYR A 1 84 ? 1.419 -8.089 6.079 1.00 97.44 84 TYR A N 1
ATOM 646 C CA . TYR A 1 84 ? 2.793 -8.261 6.536 1.00 97.44 84 TYR A CA 1
ATOM 647 C C . TYR A 1 84 ? 3.803 -7.511 5.652 1.00 97.44 84 TYR A C 1
ATOM 649 O O . TYR A 1 84 ? 4.678 -6.826 6.180 1.00 97.44 84 TYR A O 1
ATOM 657 N N . LEU A 1 85 ? 3.720 -7.650 4.324 1.00 98.00 85 LEU A N 1
ATOM 658 C CA . LEU A 1 85 ? 4.642 -6.974 3.407 1.00 98.00 85 LEU A CA 1
ATOM 659 C C . LEU A 1 85 ? 4.506 -5.453 3.478 1.00 98.00 85 LEU A C 1
ATOM 661 O O . LEU A 1 85 ? 5.530 -4.770 3.492 1.00 98.00 85 LEU A O 1
ATOM 665 N N . HIS A 1 86 ? 3.274 -4.956 3.574 1.00 97.25 86 HIS A N 1
ATOM 666 C CA . HIS A 1 86 ? 2.974 -3.543 3.748 1.00 97.25 86 HIS A CA 1
ATOM 667 C C . HIS A 1 86 ? 3.682 -2.966 4.973 1.00 97.25 86 HIS A C 1
ATOM 669 O O . HIS A 1 86 ? 4.538 -2.087 4.845 1.00 97.25 86 HIS A O 1
ATOM 675 N N . ASP A 1 87 ? 3.431 -3.552 6.144 1.00 94.56 87 ASP A N 1
ATOM 676 C CA . ASP A 1 87 ? 4.003 -3.074 7.402 1.00 94.56 87 ASP A CA 1
ATOM 677 C C . ASP A 1 87 ? 5.530 -3.182 7.412 1.00 94.56 87 ASP A C 1
ATOM 679 O O . ASP A 1 87 ? 6.227 -2.324 7.959 1.00 94.56 87 ASP A O 1
ATOM 683 N N . GLN A 1 88 ? 6.081 -4.243 6.808 1.00 95.25 88 GLN A N 1
ATOM 684 C CA . GLN A 1 88 ? 7.529 -4.375 6.692 1.00 95.25 88 GLN A CA 1
ATOM 685 C C . GLN A 1 88 ? 8.133 -3.289 5.810 1.00 95.25 88 GLN A C 1
ATOM 687 O O . GLN A 1 88 ? 9.142 -2.718 6.216 1.00 95.25 88 GLN A O 1
ATOM 692 N N . LEU A 1 89 ? 7.564 -3.007 4.637 1.00 96.19 89 LEU A N 1
ATOM 693 C CA . LEU A 1 89 ? 8.119 -2.011 3.721 1.00 96.19 89 LEU A CA 1
ATOM 694 C C . LEU A 1 89 ? 8.060 -0.606 4.318 1.00 96.19 89 LEU A C 1
ATOM 696 O O . LEU A 1 89 ? 9.101 0.041 4.372 1.00 96.19 89 LEU A O 1
ATOM 700 N N . ILE A 1 90 ? 6.916 -0.200 4.874 1.00 93.62 90 ILE A N 1
ATOM 701 C CA . ILE A 1 90 ? 6.784 1.079 5.594 1.00 93.62 90 ILE A CA 1
ATOM 702 C C . ILE A 1 90 ? 7.812 1.182 6.732 1.00 93.62 90 ILE A C 1
ATOM 704 O O . ILE A 1 90 ? 8.413 2.222 6.957 1.00 93.62 90 ILE A O 1
ATOM 708 N N . SER A 1 91 ? 8.093 0.085 7.445 1.00 92.44 91 SER A N 1
ATOM 709 C CA . SER A 1 91 ? 9.090 0.119 8.527 1.00 92.44 91 SER A CA 1
ATOM 710 C C . SER A 1 91 ? 10.555 0.160 8.064 1.00 92.44 91 SER A C 1
ATOM 712 O O . SER A 1 91 ? 11.438 0.470 8.867 1.00 92.44 91 SER A O 1
ATOM 714 N N . LEU A 1 92 ? 10.835 -0.243 6.821 1.00 93.12 92 LEU A N 1
ATOM 715 C CA . LEU A 1 92 ? 12.193 -0.437 6.300 1.00 93.12 92 LEU A CA 1
ATOM 716 C C . LEU A 1 92 ? 12.656 0.701 5.395 1.00 93.12 92 LEU A C 1
ATOM 718 O O . LEU A 1 92 ? 13.867 0.861 5.227 1.00 93.12 92 LEU A O 1
ATOM 722 N N . VAL A 1 93 ? 11.720 1.423 4.786 1.00 95.19 93 VAL A N 1
ATOM 723 C CA . VAL A 1 93 ? 12.000 2.397 3.737 1.00 95.19 93 VAL A CA 1
ATOM 724 C C . VAL A 1 93 ? 11.670 3.792 4.244 1.00 95.19 93 VAL A C 1
ATOM 726 O O . VAL A 1 93 ? 10.634 4.014 4.852 1.00 95.19 93 VAL A O 1
ATOM 729 N N . GLU A 1 94 ? 12.584 4.723 4.007 1.00 94.94 94 GLU A N 1
ATOM 730 C CA . GLU A 1 94 ? 12.372 6.152 4.200 1.00 94.94 94 GLU A CA 1
ATOM 731 C C . GLU A 1 94 ? 12.135 6.800 2.830 1.00 94.94 94 GLU A C 1
ATOM 733 O O . GLU A 1 94 ? 12.894 6.553 1.881 1.00 94.94 94 GLU A O 1
ATOM 738 N N . TYR A 1 95 ? 11.107 7.644 2.721 1.00 94.06 95 TYR A N 1
ATOM 739 C CA . TYR A 1 95 ? 10.843 8.363 1.480 1.00 94.06 95 TYR A CA 1
ATOM 740 C C . TYR A 1 95 ? 12.016 9.287 1.116 1.00 94.06 95 TYR A C 1
ATOM 742 O O . TYR A 1 95 ? 12.573 9.979 1.969 1.00 94.06 95 TYR A O 1
ATOM 750 N N . HIS A 1 96 ? 12.433 9.275 -0.152 1.00 94.12 96 HIS A N 1
ATOM 751 C CA . HIS A 1 96 ? 13.608 10.014 -0.621 1.00 94.12 96 HIS A CA 1
ATOM 752 C C . HIS A 1 96 ? 13.210 11.240 -1.455 1.00 94.12 96 HIS A C 1
ATOM 754 O O . HIS A 1 96 ? 13.445 11.261 -2.664 1.00 94.12 96 HIS A O 1
ATOM 760 N N . ASP A 1 97 ? 12.680 12.281 -0.804 1.00 90.25 97 ASP A N 1
ATOM 761 C CA . ASP A 1 97 ? 12.193 13.513 -1.458 1.00 90.25 97 ASP A CA 1
ATOM 762 C C . ASP A 1 97 ? 13.203 14.100 -2.464 1.00 90.25 97 ASP A C 1
ATOM 764 O O . ASP A 1 97 ? 12.869 14.418 -3.601 1.00 90.25 97 ASP A O 1
ATOM 768 N N . GLU A 1 98 ? 14.489 14.164 -2.094 1.00 90.38 98 GLU A N 1
ATOM 769 C CA . GLU A 1 98 ? 15.541 14.742 -2.947 1.00 90.38 98 GLU A CA 1
ATOM 770 C C . GLU A 1 98 ? 15.713 14.009 -4.291 1.00 90.38 98 GLU A C 1
ATOM 772 O O . GLU A 1 98 ? 16.200 14.599 -5.259 1.00 90.38 98 GLU A O 1
ATOM 777 N N . ALA A 1 99 ? 15.326 12.729 -4.369 1.00 91.06 99 ALA A N 1
ATOM 778 C CA . ALA A 1 99 ? 15.507 11.920 -5.571 1.00 91.06 99 ALA A CA 1
ATOM 779 C C . ALA A 1 99 ? 14.481 12.255 -6.655 1.00 91.06 99 ALA A C 1
ATOM 781 O O . ALA A 1 99 ? 14.791 12.040 -7.828 1.00 91.06 99 ALA A O 1
ATOM 782 N N . GLU A 1 100 ? 13.315 12.801 -6.292 1.00 86.19 100 GLU A N 1
ATOM 783 C CA . GLU A 1 100 ? 12.280 13.204 -7.251 1.00 86.19 100 GLU A CA 1
ATOM 784 C C . GLU A 1 100 ? 12.826 14.235 -8.245 1.00 86.19 100 GLU A C 1
ATOM 786 O O . GLU A 1 100 ? 12.729 14.051 -9.461 1.00 86.19 100 GLU A O 1
ATOM 791 N N . ASP A 1 101 ? 13.517 15.254 -7.728 1.00 87.31 101 ASP A N 1
ATOM 792 C CA . ASP A 1 101 ? 14.117 16.323 -8.531 1.00 87.31 101 ASP A CA 1
ATOM 793 C C . ASP A 1 101 ? 15.506 15.960 -9.096 1.00 87.31 101 ASP A C 1
ATOM 795 O O . ASP A 1 101 ? 15.977 16.576 -10.057 1.00 87.31 101 ASP A O 1
ATOM 799 N N . HIS A 1 102 ? 16.171 14.941 -8.535 1.00 87.88 102 HIS A N 1
ATOM 800 C CA . HIS A 1 102 ? 17.562 14.581 -8.850 1.00 87.88 102 HIS A CA 1
ATOM 801 C C . HIS A 1 102 ? 17.721 13.111 -9.266 1.00 87.88 102 HIS A C 1
ATOM 803 O O . HIS A 1 102 ? 18.687 12.436 -8.901 1.00 87.88 102 HIS A O 1
ATOM 809 N N . SER A 1 103 ? 16.802 12.605 -10.092 1.00 84.75 103 SER A N 1
ATOM 810 C CA . SER A 1 103 ? 16.766 11.191 -10.509 1.00 84.75 103 SER A CA 1
ATOM 811 C C . SER A 1 103 ? 18.077 10.642 -11.095 1.00 84.75 103 SER A C 1
ATOM 813 O O . SER A 1 103 ? 18.388 9.463 -10.926 1.00 84.75 103 SER A O 1
ATOM 815 N N . SER A 1 104 ? 18.896 11.479 -11.743 1.00 86.06 104 SER A N 1
ATOM 816 C CA . SER A 1 104 ? 20.213 11.070 -12.255 1.00 86.06 104 SER A CA 1
ATOM 817 C C . SER A 1 104 ? 21.278 10.868 -11.172 1.00 86.06 104 SER A C 1
ATOM 819 O O . SER A 1 104 ? 22.236 10.132 -11.403 1.00 86.06 104 SER A O 1
ATOM 821 N N . GLU A 1 105 ? 21.143 11.538 -10.024 1.00 89.44 105 GLU A N 1
ATOM 822 C CA . GLU A 1 105 ? 22.034 11.388 -8.865 1.00 89.44 105 GLU A CA 1
ATOM 823 C C . GLU A 1 105 ? 21.623 10.191 -8.000 1.00 89.44 105 GLU A C 1
ATOM 825 O O . GLU A 1 105 ? 22.486 9.453 -7.519 1.00 89.44 105 GLU A O 1
ATOM 830 N N . TYR A 1 106 ? 20.315 9.930 -7.905 1.00 91.75 106 TYR A N 1
ATOM 831 C CA . TYR A 1 106 ? 19.737 8.863 -7.083 1.00 91.75 106 TYR A CA 1
ATOM 832 C C . TYR A 1 106 ? 18.960 7.815 -7.903 1.00 91.75 106 TYR A C 1
ATOM 834 O O . TYR A 1 106 ? 17.819 7.490 -7.570 1.00 91.75 106 TYR A O 1
ATOM 842 N N . PRO A 1 107 ? 19.544 7.204 -8.953 1.00 91.00 107 PRO A N 1
ATOM 843 C CA . PRO A 1 107 ? 18.796 6.316 -9.845 1.00 91.00 107 PRO A CA 1
ATOM 844 C C . PRO A 1 107 ? 18.253 5.062 -9.144 1.00 91.00 107 PRO A C 1
ATOM 846 O O . PRO A 1 107 ? 17.271 4.480 -9.594 1.00 91.00 107 PRO A O 1
ATOM 849 N N . MET A 1 108 ? 18.875 4.625 -8.042 1.00 94.00 108 MET A N 1
ATOM 850 C CA . MET A 1 108 ? 18.415 3.453 -7.290 1.00 94.00 108 MET A CA 1
ATOM 851 C C . MET A 1 108 ? 17.164 3.721 -6.453 1.00 94.00 108 MET A C 1
ATOM 853 O O . MET A 1 108 ? 16.428 2.765 -6.210 1.00 94.00 108 MET A O 1
ATOM 857 N N . ALA A 1 109 ? 16.866 4.978 -6.099 1.00 96.25 109 ALA A N 1
ATOM 858 C CA . ALA A 1 109 ? 15.646 5.338 -5.368 1.00 96.25 109 ALA A CA 1
ATOM 859 C C . ALA A 1 109 ? 14.364 4.985 -6.153 1.00 96.25 109 ALA A C 1
ATOM 861 O O . ALA A 1 109 ? 13.313 4.759 -5.561 1.00 96.25 109 ALA A O 1
ATOM 862 N N . PHE A 1 110 ? 14.474 4.852 -7.479 1.00 95.44 110 PHE A N 1
ATOM 863 C CA . PHE A 1 110 ? 13.414 4.455 -8.414 1.00 95.44 110 PHE A CA 1
ATOM 864 C C . PHE A 1 110 ? 13.380 2.935 -8.663 1.00 95.44 110 PHE A C 1
ATOM 866 O O . PHE A 1 110 ? 12.894 2.458 -9.688 1.00 95.44 110 PHE A O 1
ATOM 873 N N . SER A 1 111 ? 13.973 2.133 -7.777 1.00 96.50 111 SER A N 1
ATOM 874 C CA . SER A 1 111 ? 14.093 0.686 -7.962 1.00 96.50 111 SER A CA 1
ATOM 875 C C . SER A 1 111 ? 13.802 -0.076 -6.675 1.00 96.50 111 SER A C 1
ATOM 877 O O . SER A 1 111 ? 13.971 0.447 -5.574 1.00 96.50 111 SER A O 1
ATOM 879 N N . ALA A 1 112 ? 13.460 -1.360 -6.808 1.00 97.62 112 ALA A N 1
ATOM 880 C CA . ALA A 1 112 ? 13.308 -2.243 -5.653 1.00 97.62 112 ALA A CA 1
ATOM 881 C C . ALA A 1 112 ? 14.601 -2.346 -4.817 1.00 97.62 112 ALA A C 1
ATOM 883 O O . ALA A 1 112 ? 14.536 -2.655 -3.631 1.00 97.62 112 ALA A O 1
ATOM 884 N N . TYR A 1 113 ? 15.772 -2.091 -5.417 1.00 97.69 113 TYR A N 1
ATOM 885 C CA . TYR A 1 113 ? 17.052 -2.088 -4.710 1.00 97.69 113 TYR A CA 1
ATOM 886 C C . TYR A 1 113 ? 17.174 -0.891 -3.758 1.00 97.69 113 TYR A C 1
ATOM 888 O O . TYR A 1 113 ? 17.602 -1.080 -2.622 1.00 97.69 113 TYR A O 1
ATOM 896 N N . GLY A 1 114 ? 16.752 0.308 -4.176 1.00 97.56 114 GLY A N 1
ATOM 897 C CA . GLY A 1 114 ? 16.751 1.487 -3.302 1.00 97.56 114 GLY A CA 1
ATOM 898 C C . GLY A 1 114 ? 15.895 1.262 -2.060 1.00 97.56 114 GLY A C 1
ATOM 899 O O . GLY A 1 114 ? 16.354 1.463 -0.940 1.00 97.56 114 GLY A O 1
ATOM 900 N N . ALA A 1 115 ? 14.697 0.706 -2.250 1.00 97.94 115 ALA A N 1
ATOM 901 C CA . ALA A 1 115 ? 13.811 0.356 -1.145 1.00 97.94 115 ALA A CA 1
ATOM 902 C C . ALA A 1 115 ? 14.397 -0.758 -0.254 1.00 97.94 115 ALA A C 1
ATOM 904 O O . ALA A 1 115 ? 14.566 -0.575 0.946 1.00 97.94 115 ALA A O 1
ATOM 905 N N . LEU A 1 116 ? 14.746 -1.918 -0.820 1.00 98.31 116 LEU A N 1
ATOM 906 C CA . LEU A 1 116 ? 15.077 -3.104 -0.016 1.00 98.31 116 LEU A CA 1
ATOM 907 C C . LEU A 1 116 ? 16.510 -3.136 0.520 1.00 98.31 116 LEU A C 1
ATOM 909 O O . LEU A 1 116 ? 16.763 -3.789 1.533 1.00 98.31 116 LEU A O 1
ATOM 913 N N . VAL A 1 117 ? 17.458 -2.504 -0.173 1.00 98.00 117 VAL A N 1
ATOM 914 C CA . VAL A 1 117 ? 18.883 -2.559 0.180 1.00 98.00 117 VAL A CA 1
ATOM 915 C C . VAL A 1 117 ? 19.369 -1.234 0.742 1.00 98.00 117 VAL A C 1
ATOM 917 O O . VAL A 1 117 ? 20.044 -1.243 1.772 1.00 98.00 117 VAL A O 1
ATOM 920 N N . ASP A 1 118 ? 19.046 -0.121 0.083 1.00 97.56 118 ASP A N 1
ATOM 921 C CA . ASP A 1 118 ? 19.497 1.199 0.535 1.00 97.56 118 ASP A CA 1
ATOM 922 C C . ASP A 1 118 ? 18.575 1.784 1.623 1.00 97.56 118 ASP A C 1
ATOM 924 O O . ASP A 1 118 ? 18.997 2.671 2.363 1.00 97.56 118 ASP A O 1
ATOM 928 N N . GLY A 1 119 ? 17.352 1.253 1.764 1.00 97.31 119 GLY A N 1
ATOM 929 C CA . GLY A 1 119 ? 16.355 1.711 2.735 1.00 97.31 119 GLY A CA 1
ATOM 930 C C . GLY A 1 119 ? 15.779 3.087 2.405 1.00 97.31 119 GLY A C 1
ATOM 931 O O . GLY A 1 119 ? 15.196 3.720 3.278 1.00 97.31 119 GLY A O 1
ATOM 932 N N . LYS A 1 120 ? 15.971 3.574 1.172 1.00 96.56 120 LYS A N 1
ATOM 933 C CA . LYS A 1 120 ? 15.472 4.874 0.720 1.00 96.56 120 LYS A CA 1
ATOM 934 C C . LYS A 1 120 ? 14.977 4.814 -0.716 1.00 96.56 120 LYS A C 1
ATOM 936 O O . LYS A 1 120 ? 15.714 4.392 -1.613 1.00 96.56 120 LYS A O 1
ATOM 941 N N . ALA A 1 121 ? 13.746 5.250 -0.944 1.00 97.19 121 ALA A N 1
ATOM 942 C CA . ALA A 1 121 ? 13.118 5.178 -2.257 1.00 97.19 121 ALA A CA 1
ATOM 943 C C . ALA A 1 121 ? 12.058 6.262 -2.467 1.00 97.19 121 ALA A C 1
ATOM 945 O O . ALA A 1 121 ? 11.580 6.868 -1.517 1.00 97.19 121 ALA A O 1
ATOM 946 N N . VAL A 1 122 ? 11.685 6.468 -3.728 1.00 96.88 122 VAL A N 1
ATOM 947 C CA . VAL A 1 122 ? 10.469 7.200 -4.121 1.00 96.88 122 VAL A CA 1
ATOM 948 C C . VAL A 1 122 ? 9.358 6.208 -4.483 1.00 96.88 122 VAL A C 1
ATOM 950 O O . VAL A 1 122 ? 9.586 4.993 -4.461 1.00 96.88 122 VAL A O 1
ATOM 953 N N . CYS A 1 123 ? 8.182 6.697 -4.883 1.00 97.25 123 CYS A N 1
ATOM 954 C CA . CYS A 1 123 ? 7.001 5.881 -5.198 1.00 97.25 123 CYS A CA 1
ATOM 955 C C . CYS A 1 123 ? 7.263 4.669 -6.117 1.00 97.25 123 CYS A C 1
ATOM 957 O O . CYS A 1 123 ? 6.812 3.554 -5.838 1.00 97.25 123 CYS A O 1
ATOM 959 N N . GLU A 1 124 ? 8.082 4.834 -7.163 1.00 96.94 124 GLU A N 1
ATOM 960 C CA . GLU A 1 124 ? 8.477 3.730 -8.051 1.00 96.94 124 GLU A CA 1
ATOM 961 C C . GLU A 1 124 ? 9.262 2.633 -7.306 1.00 96.94 124 GLU A C 1
ATOM 963 O O . GLU A 1 124 ? 9.045 1.440 -7.538 1.00 96.94 124 GLU A O 1
ATOM 968 N N . GLY A 1 125 ? 10.164 3.002 -6.393 1.00 97.75 125 GLY A N 1
ATOM 969 C CA . GLY A 1 125 ? 10.948 2.038 -5.623 1.00 97.75 125 GLY A CA 1
ATOM 970 C C . GLY A 1 125 ? 10.107 1.253 -4.612 1.00 97.75 125 GLY A C 1
ATOM 971 O O . GLY A 1 125 ? 10.269 0.031 -4.533 1.00 97.75 125 GLY A O 1
ATOM 972 N N . TYR A 1 126 ? 9.167 1.912 -3.920 1.00 98.12 126 TYR A N 1
ATOM 973 C CA . TYR A 1 126 ? 8.186 1.246 -3.044 1.00 98.12 126 TYR A CA 1
ATOM 974 C C . TYR A 1 126 ? 7.358 0.228 -3.835 1.00 98.12 126 TYR A C 1
ATOM 976 O O . TYR A 1 126 ? 7.334 -0.960 -3.497 1.00 98.12 126 TYR A O 1
ATOM 984 N N . SER A 1 127 ? 6.768 0.667 -4.948 1.00 98.38 127 SER A N 1
ATOM 985 C CA . SER A 1 127 ? 5.881 -0.158 -5.775 1.00 98.38 127 SER A CA 1
ATOM 986 C C . SER A 1 127 ? 6.581 -1.385 -6.354 1.00 98.38 127 SER A C 1
ATOM 988 O O . SER A 1 127 ? 6.043 -2.497 -6.357 1.00 98.38 127 SER A O 1
ATOM 990 N N . ARG A 1 128 ? 7.826 -1.211 -6.814 1.00 98.38 128 ARG A N 1
ATOM 991 C CA . ARG A 1 128 ? 8.661 -2.299 -7.340 1.00 98.38 128 ARG A CA 1
ATOM 992 C C . ARG A 1 128 ? 9.098 -3.281 -6.255 1.00 98.38 128 ARG A C 1
ATOM 994 O O . ARG A 1 128 ? 9.168 -4.483 -6.522 1.00 98.38 128 ARG A O 1
ATOM 1001 N N . ALA A 1 129 ? 9.405 -2.800 -5.050 1.00 98.56 129 ALA A N 1
ATOM 1002 C CA . ALA A 1 129 ? 9.743 -3.669 -3.926 1.00 98.56 129 ALA A CA 1
ATOM 1003 C C . ALA A 1 129 ? 8.540 -4.503 -3.473 1.00 98.56 129 ALA A C 1
ATOM 1005 O O . ALA A 1 129 ? 8.683 -5.715 -3.282 1.00 98.56 129 ALA A O 1
ATOM 1006 N N . MET A 1 130 ? 7.360 -3.884 -3.385 1.00 98.69 130 MET A N 1
ATOM 1007 C CA . MET A 1 130 ? 6.115 -4.579 -3.068 1.00 98.69 130 MET A CA 1
ATOM 1008 C C . MET A 1 130 ? 5.795 -5.654 -4.090 1.00 98.69 130 MET A C 1
ATOM 1010 O O . MET A 1 130 ? 5.539 -6.797 -3.714 1.00 98.69 130 MET A O 1
ATOM 1014 N N . GLN A 1 131 ? 5.890 -5.329 -5.379 1.00 98.50 131 GLN A N 1
ATOM 1015 C CA . GLN A 1 131 ? 5.651 -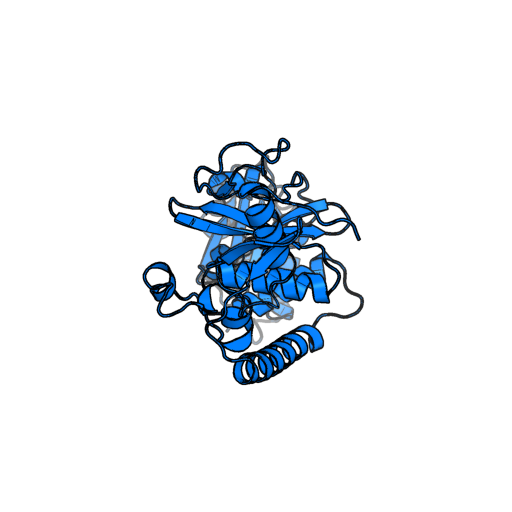6.292 -6.445 1.00 98.50 131 GLN A CA 1
ATOM 1016 C C . GLN A 1 131 ? 6.599 -7.493 -6.361 1.00 98.50 131 GLN A C 1
ATOM 1018 O O . GLN A 1 131 ? 6.168 -8.644 -6.444 1.00 98.50 131 GLN A O 1
ATOM 1023 N N . LEU A 1 132 ? 7.893 -7.240 -6.155 1.00 98.44 132 LEU A N 1
ATOM 1024 C CA . LEU A 1 132 ? 8.892 -8.299 -6.063 1.00 98.44 132 LEU A CA 1
ATOM 1025 C C . LEU A 1 132 ? 8.646 -9.226 -4.868 1.00 98.44 132 LEU A C 1
ATOM 1027 O O . LEU A 1 132 ? 8.661 -10.448 -5.022 1.00 98.44 132 LEU A O 1
ATOM 1031 N N . LEU A 1 133 ? 8.402 -8.656 -3.686 1.00 98.50 133 LEU A N 1
ATOM 1032 C CA . LEU A 1 133 ? 8.123 -9.426 -2.475 1.00 98.50 133 LEU A CA 1
ATOM 1033 C C . LEU A 1 133 ? 6.793 -10.184 -2.571 1.00 98.50 133 LEU A C 1
ATOM 1035 O O . LEU A 1 133 ? 6.735 -11.351 -2.180 1.00 98.50 133 LEU A O 1
ATOM 1039 N N . SER A 1 134 ? 5.766 -9.555 -3.144 1.00 98.25 134 SER A N 1
ATOM 1040 C CA . SER A 1 134 ? 4.459 -10.164 -3.414 1.00 98.25 134 SER A CA 1
ATOM 1041 C C . SER A 1 134 ? 4.611 -11.403 -4.289 1.00 98.25 134 SER A C 1
ATOM 1043 O O . SER A 1 134 ? 4.194 -12.492 -3.892 1.00 98.25 134 SER A O 1
ATOM 1045 N N . ASN A 1 135 ? 5.335 -11.282 -5.406 1.00 97.19 135 ASN A N 1
ATOM 1046 C CA . ASN A 1 135 ? 5.620 -12.404 -6.298 1.00 97.19 135 ASN A CA 1
ATOM 1047 C C . ASN A 1 135 ? 6.385 -13.530 -5.578 1.00 97.19 135 ASN A C 1
ATOM 1049 O O . ASN A 1 135 ? 6.066 -14.707 -5.753 1.00 97.19 135 ASN A O 1
ATOM 1053 N N . CYS A 1 136 ? 7.357 -13.197 -4.717 1.00 97.12 136 CYS A N 1
ATOM 1054 C CA . CYS A 1 136 ? 8.068 -14.188 -3.901 1.00 97.12 136 CYS A CA 1
ATOM 1055 C C . CYS A 1 136 ? 7.165 -14.914 -2.890 1.00 97.12 136 CYS A C 1
ATOM 1057 O O . CYS A 1 136 ? 7.448 -16.063 -2.543 1.00 97.12 136 CYS A O 1
ATOM 1059 N N . LEU A 1 137 ? 6.099 -14.265 -2.418 1.00 96.88 137 LEU A N 1
ATOM 1060 C CA . LEU A 1 137 ? 5.087 -14.865 -1.550 1.00 96.88 137 LEU A CA 1
ATOM 1061 C C . LEU A 1 137 ? 3.907 -15.466 -2.321 1.00 96.88 137 LEU A C 1
ATOM 1063 O O . LEU A 1 137 ? 2.986 -15.970 -1.683 1.00 96.88 137 LEU A O 1
ATOM 1067 N N . GLY A 1 138 ? 3.941 -15.480 -3.657 1.00 96.56 138 GLY A N 1
ATOM 1068 C CA . GLY A 1 138 ? 2.893 -16.056 -4.500 1.00 96.56 138 GLY A CA 1
ATOM 1069 C C . GLY A 1 138 ? 1.641 -15.187 -4.645 1.00 96.56 138 GLY A C 1
ATOM 1070 O O . GLY A 1 138 ? 0.603 -15.717 -5.024 1.00 96.56 138 GLY A O 1
ATOM 1071 N N . LEU A 1 139 ? 1.733 -13.893 -4.338 1.00 97.75 139 LEU A N 1
ATOM 1072 C CA . LEU A 1 139 ? 0.685 -12.902 -4.580 1.00 97.75 139 LEU A CA 1
ATOM 1073 C C . LEU A 1 139 ? 0.869 -12.305 -5.975 1.00 97.75 139 LEU A C 1
ATOM 1075 O O . LEU A 1 139 ? 1.992 -11.991 -6.372 1.00 97.75 139 LEU A O 1
ATOM 1079 N N . GLN A 1 140 ? -0.224 -12.138 -6.719 1.00 97.81 140 GLN A N 1
ATOM 1080 C CA . GLN A 1 140 ? -0.171 -11.451 -8.008 1.00 97.81 140 GLN A CA 1
ATOM 1081 C C . GLN A 1 140 ? -0.166 -9.947 -7.763 1.00 97.81 140 GLN A C 1
ATOM 1083 O O . GLN A 1 140 ? -1.101 -9.425 -7.165 1.00 97.81 140 GLN A O 1
ATOM 1088 N N . CYS A 1 141 ? 0.874 -9.265 -8.236 1.00 97.81 141 CYS A N 1
ATOM 1089 C CA . CYS A 1 141 ? 1.028 -7.829 -8.068 1.00 97.81 141 CYS A CA 1
ATOM 1090 C C . CYS A 1 141 ? 1.496 -7.186 -9.382 1.00 97.81 141 CYS A C 1
ATOM 1092 O O . CYS A 1 141 ? 2.417 -7.677 -10.044 1.00 97.81 141 CYS A O 1
ATOM 1094 N N . ALA A 1 142 ? 0.855 -6.089 -9.763 1.00 96.75 142 ALA A N 1
ATOM 1095 C CA . ALA A 1 142 ? 1.166 -5.290 -10.937 1.00 96.75 142 ALA A CA 1
ATOM 1096 C C . ALA A 1 142 ? 1.507 -3.853 -10.523 1.00 96.75 142 ALA A C 1
ATOM 1098 O O . ALA A 1 142 ? 1.104 -3.380 -9.461 1.00 96.75 142 ALA A O 1
ATOM 1099 N N . LEU A 1 143 ? 2.281 -3.173 -11.365 1.00 97.31 143 LEU A N 1
ATOM 1100 C CA . LEU A 1 143 ? 2.578 -1.750 -11.222 1.00 97.31 143 LEU A CA 1
ATOM 1101 C C . LEU A 1 143 ? 1.517 -0.939 -11.962 1.00 97.31 143 LEU A C 1
ATOM 1103 O O . LEU A 1 143 ? 1.128 -1.317 -13.070 1.00 97.31 143 LEU A O 1
ATOM 1107 N N . VAL A 1 144 ? 1.130 0.189 -11.379 1.00 97.62 144 VAL A N 1
ATOM 1108 C CA . VAL A 1 144 ? 0.280 1.199 -12.009 1.00 97.62 144 VAL A CA 1
ATOM 1109 C C . VAL A 1 144 ? 1.039 2.509 -12.068 1.00 97.62 144 VAL A C 1
ATOM 1111 O O . VAL A 1 144 ? 1.567 2.951 -11.052 1.00 97.62 144 VAL A O 1
ATOM 1114 N N . THR A 1 145 ? 1.091 3.131 -13.242 1.00 96.00 145 THR A N 1
ATOM 1115 C CA . THR A 1 145 ? 1.523 4.521 -13.401 1.00 96.00 145 THR A CA 1
ATOM 1116 C C . THR A 1 145 ? 0.317 5.440 -13.525 1.00 96.00 145 THR A C 1
ATOM 1118 O O . THR A 1 145 ? -0.743 5.051 -14.034 1.00 96.00 145 THR A O 1
ATOM 1121 N N . GLY A 1 146 ? 0.484 6.667 -13.055 1.00 96.44 146 GLY A N 1
ATOM 1122 C CA . GLY A 1 146 ? -0.520 7.702 -13.181 1.00 96.44 146 GLY A CA 1
ATOM 1123 C C . GLY A 1 146 ? -0.078 8.993 -12.518 1.00 96.44 146 GLY A C 1
ATOM 1124 O O . GLY A 1 146 ? 1.107 9.326 -12.465 1.00 96.44 146 GLY A O 1
ATOM 1125 N N . VAL A 1 147 ? -1.055 9.713 -11.988 1.00 96.50 147 VAL A N 1
ATOM 1126 C CA . VAL A 1 147 ? -0.874 10.973 -11.275 1.00 96.50 147 VAL A CA 1
ATOM 1127 C C . VAL A 1 147 ? -1.599 10.881 -9.940 1.00 96.50 147 VAL A C 1
ATOM 1129 O O . VAL A 1 147 ? -2.741 10.431 -9.898 1.00 96.50 147 VAL A O 1
ATOM 1132 N N . SER A 1 148 ? -0.966 11.342 -8.866 1.00 94.31 148 SER A N 1
ATOM 1133 C CA . SER A 1 148 ? -1.626 11.593 -7.583 1.00 94.31 148 SER A CA 1
ATOM 1134 C C . SER A 1 148 ? -1.254 12.987 -7.102 1.00 94.31 148 SER A C 1
ATOM 1136 O O . SER A 1 148 ? -0.094 13.379 -7.193 1.00 94.31 148 SER A O 1
ATOM 1138 N N . GLN A 1 149 ? -2.243 13.764 -6.656 1.00 88.75 149 GLN A N 1
ATOM 1139 C CA . GLN A 1 149 ? -2.045 15.149 -6.193 1.00 88.75 149 GLN A CA 1
ATOM 1140 C C . GLN A 1 149 ? -1.184 16.006 -7.148 1.00 88.75 149 GLN A C 1
ATOM 1142 O O . GLN A 1 149 ? -0.294 16.731 -6.722 1.00 88.75 149 GLN A O 1
ATOM 1147 N N . GLU A 1 150 ? -1.463 15.915 -8.455 1.00 88.94 150 GLU A N 1
ATOM 1148 C CA . GLU A 1 150 ? -0.770 16.641 -9.540 1.00 88.94 150 GLU A CA 1
ATOM 1149 C C . GLU A 1 150 ? 0.681 16.201 -9.829 1.00 88.94 150 GLU A C 1
ATOM 1151 O O . GLU A 1 150 ? 1.320 16.759 -10.723 1.00 88.94 150 GLU A O 1
ATOM 1156 N N . ILE A 1 151 ? 1.187 15.171 -9.146 1.00 90.50 151 ILE A N 1
ATOM 1157 C CA . ILE A 1 151 ? 2.547 14.645 -9.314 1.00 90.50 151 ILE A CA 1
ATOM 1158 C C . ILE A 1 151 ? 2.488 13.266 -9.980 1.00 90.50 151 ILE A C 1
ATOM 1160 O O . ILE A 1 151 ? 1.596 12.462 -9.705 1.00 90.50 151 ILE A O 1
ATOM 1164 N N . ALA A 1 152 ? 3.430 12.994 -10.889 1.00 93.69 152 ALA A N 1
ATOM 1165 C CA . ALA A 1 152 ? 3.568 11.674 -11.499 1.00 93.69 152 ALA A CA 1
ATOM 1166 C C . ALA A 1 152 ? 3.839 10.627 -10.412 1.00 93.69 152 ALA A C 1
ATOM 1168 O O . ALA A 1 152 ? 4.755 10.786 -9.609 1.00 93.69 152 ALA A O 1
ATOM 1169 N N . HIS A 1 153 ? 3.049 9.558 -10.399 1.00 96.50 153 HIS A N 1
ATOM 1170 C CA . HIS A 1 153 ? 3.033 8.600 -9.302 1.00 96.50 153 HIS A CA 1
ATOM 1171 C C . HIS A 1 153 ? 3.012 7.160 -9.804 1.00 96.50 153 HIS A C 1
ATOM 1173 O O . HIS A 1 153 ? 2.549 6.872 -10.913 1.00 96.50 153 HIS A O 1
ATOM 1179 N N . MET A 1 154 ? 3.513 6.249 -8.972 1.00 97.12 154 MET A N 1
ATOM 1180 C CA . MET A 1 154 ? 3.435 4.812 -9.204 1.00 97.12 154 MET A CA 1
ATOM 1181 C C . MET A 1 154 ? 2.987 4.109 -7.928 1.00 97.12 154 MET A C 1
ATOM 1183 O O . MET A 1 154 ? 3.528 4.384 -6.860 1.00 97.12 154 MET A O 1
ATOM 1187 N N . TRP A 1 155 ? 2.037 3.190 -8.075 1.00 98.50 155 TRP A N 1
ATOM 1188 C CA . TRP A 1 155 ? 1.510 2.349 -6.999 1.00 98.50 155 TRP A CA 1
ATOM 1189 C C . TRP A 1 155 ? 1.242 0.928 -7.510 1.00 98.50 155 TRP A C 1
ATOM 1191 O O . TRP A 1 155 ? 1.682 0.555 -8.606 1.00 98.50 155 TRP A O 1
ATOM 1201 N N . ASN A 1 156 ? 0.549 0.104 -6.721 1.00 98.62 156 ASN A N 1
ATOM 1202 C CA . ASN A 1 156 ? 0.300 -1.294 -7.039 1.00 98.62 156 ASN A CA 1
ATOM 1203 C C . ASN A 1 156 ? -1.179 -1.623 -7.274 1.00 98.62 156 ASN A C 1
ATOM 1205 O O . ASN A 1 156 ? -2.088 -1.030 -6.696 1.00 98.62 156 ASN A O 1
ATOM 1209 N N . LEU A 1 157 ? -1.383 -2.653 -8.094 1.00 98.75 157 LEU A N 1
ATOM 1210 C CA . LEU A 1 157 ? -2.584 -3.481 -8.111 1.00 98.75 157 LEU A CA 1
ATOM 1211 C C . LEU A 1 157 ? -2.218 -4.856 -7.577 1.00 98.75 157 LEU A C 1
ATOM 1213 O O . LEU A 1 157 ? -1.248 -5.452 -8.048 1.00 98.75 157 LEU A O 1
ATOM 1217 N N . ILE A 1 158 ? -2.980 -5.379 -6.627 1.00 98.62 158 ILE A N 1
ATOM 1218 C CA . ILE A 1 158 ? -2.704 -6.669 -5.998 1.00 98.62 158 ILE A CA 1
ATOM 1219 C C . ILE A 1 158 ? -3.957 -7.534 -5.958 1.00 98.62 158 ILE A C 1
ATOM 1221 O O . ILE A 1 158 ? -5.065 -7.041 -5.758 1.00 98.62 158 ILE A O 1
ATOM 1225 N N . ARG A 1 159 ? -3.783 -8.833 -6.217 1.00 98.62 159 ARG A N 1
ATOM 1226 C CA . ARG A 1 159 ? -4.883 -9.796 -6.201 1.00 98.62 159 ARG A CA 1
ATOM 1227 C C . ARG A 1 159 ? -4.904 -10.562 -4.891 1.00 98.62 159 ARG A C 1
ATOM 1229 O O . ARG A 1 159 ? -3.918 -11.227 -4.577 1.00 98.62 159 ARG A O 1
ATOM 1236 N N . ILE A 1 160 ? -6.043 -10.514 -4.206 1.00 98.62 160 ILE A N 1
ATOM 1237 C CA . ILE A 1 160 ? -6.298 -11.195 -2.937 1.00 98.62 160 ILE A CA 1
ATOM 1238 C C . ILE A 1 160 ? -7.540 -12.073 -3.090 1.00 98.62 160 ILE A C 1
ATOM 1240 O O . ILE A 1 160 ? -8.635 -11.592 -3.374 1.00 98.62 160 ILE A O 1
ATOM 1244 N N . GLU A 1 161 ? -7.336 -13.382 -2.966 1.00 97.31 161 GLU A N 1
ATOM 1245 C CA . GLU A 1 161 ? -8.336 -14.457 -3.036 1.00 97.31 161 GLU A CA 1
ATOM 1246 C C . GLU A 1 161 ? -9.255 -14.377 -4.274 1.00 97.31 161 GLU A C 1
ATOM 1248 O O . GLU A 1 161 ? -10.393 -14.837 -4.270 1.00 97.31 161 GLU A O 1
ATOM 1253 N N . GLY A 1 162 ? -8.730 -13.840 -5.382 1.00 97.31 162 GLY A N 1
ATOM 1254 C CA . GLY A 1 162 ? -9.418 -13.755 -6.677 1.00 97.31 162 GLY A CA 1
ATOM 1255 C C . GLY A 1 162 ? -9.842 -12.348 -7.090 1.00 97.31 162 GLY A C 1
ATOM 1256 O O . GLY A 1 162 ? -10.001 -12.116 -8.287 1.00 97.31 162 GLY A O 1
ATOM 1257 N N . GLU A 1 163 ? -9.911 -11.415 -6.145 1.00 98.50 163 GLU A N 1
ATOM 1258 C CA . GLU A 1 163 ? -10.317 -10.028 -6.376 1.00 98.50 163 GLU A CA 1
ATOM 1259 C C . GLU A 1 163 ? -9.094 -9.107 -6.466 1.00 98.50 163 GLU A C 1
ATOM 1261 O O . GLU A 1 163 ? -8.084 -9.349 -5.803 1.00 98.50 163 GLU A O 1
ATOM 1266 N N . TRP A 1 164 ? -9.164 -8.072 -7.304 1.00 98.75 164 TRP A N 1
ATOM 1267 C CA . TRP A 1 164 ? -8.093 -7.085 -7.463 1.00 98.75 164 TRP A CA 1
ATOM 1268 C C . TRP A 1 164 ? -8.370 -5.832 -6.647 1.00 98.75 164 TRP A C 1
ATOM 1270 O O . TRP A 1 164 ? -9.508 -5.366 -6.592 1.00 98.75 164 TRP A O 1
ATOM 1280 N N . TYR A 1 165 ? -7.306 -5.255 -6.100 1.00 98.88 165 TYR A N 1
ATOM 1281 C CA . TYR A 1 165 ? -7.362 -4.040 -5.307 1.00 98.88 165 TYR A CA 1
ATOM 1282 C C . TYR A 1 165 ? -6.185 -3.118 -5.606 1.00 98.88 165 TYR A C 1
ATOM 1284 O O . TYR A 1 165 ? -5.095 -3.571 -5.966 1.00 98.88 165 TYR A O 1
ATOM 1292 N N . HIS A 1 166 ? -6.393 -1.824 -5.393 1.00 98.81 166 HIS A N 1
ATOM 1293 C CA . HIS A 1 166 ? -5.322 -0.841 -5.359 1.00 98.81 166 HIS A CA 1
ATOM 1294 C C . HIS A 1 166 ? -4.613 -0.838 -4.005 1.00 98.81 166 HIS A C 1
ATOM 1296 O O . HIS A 1 166 ? -5.260 -0.863 -2.958 1.00 98.81 166 HIS A O 1
ATOM 1302 N N . LEU A 1 167 ? -3.285 -0.749 -4.049 1.00 98.62 167 LEU A N 1
ATOM 1303 C CA . LEU A 1 167 ? -2.418 -0.605 -2.886 1.00 98.62 167 LEU A CA 1
ATOM 1304 C C . LEU A 1 167 ? -1.407 0.521 -3.132 1.00 98.62 167 LEU A C 1
ATOM 1306 O O . LEU A 1 167 ? -0.654 0.457 -4.108 1.00 98.62 167 LEU A O 1
ATOM 1310 N N . ASP A 1 168 ? -1.353 1.515 -2.244 1.00 97.44 168 ASP A N 1
ATOM 1311 C CA . ASP A 1 168 ? -0.387 2.618 -2.323 1.00 97.44 168 ASP A CA 1
ATOM 1312 C C . ASP A 1 168 ? 0.400 2.814 -1.022 1.00 97.44 168 ASP A C 1
ATOM 1314 O O . ASP A 1 168 ? 0.036 3.573 -0.127 1.00 97.44 168 ASP A O 1
ATOM 1318 N N . LEU A 1 169 ? 1.544 2.137 -0.959 1.00 95.06 169 LEU A N 1
ATOM 1319 C CA . LEU A 1 169 ? 2.448 2.174 0.190 1.00 95.06 169 LEU A CA 1
ATOM 1320 C C . LEU A 1 169 ? 3.031 3.556 0.465 1.00 95.06 169 LEU A C 1
ATOM 1322 O O . LEU A 1 169 ? 3.354 3.862 1.606 1.00 95.06 169 LEU A O 1
ATOM 1326 N N . THR A 1 170 ? 3.228 4.370 -0.573 1.00 94.25 170 THR A N 1
ATOM 1327 C CA . THR A 1 170 ? 3.877 5.672 -0.420 1.00 94.25 170 THR A CA 1
ATOM 1328 C C . THR A 1 170 ? 2.964 6.645 0.307 1.00 94.25 170 THR A C 1
ATOM 1330 O O . THR A 1 170 ? 3.414 7.339 1.217 1.00 94.25 170 THR A O 1
ATOM 1333 N N . TRP A 1 171 ? 1.678 6.667 -0.043 1.00 93.25 171 TRP A N 1
ATOM 1334 C CA . TRP A 1 171 ? 0.724 7.512 0.671 1.00 93.25 171 TRP A CA 1
ATOM 1335 C C . TRP A 1 171 ? 0.374 6.978 2.066 1.00 93.25 171 TRP A C 1
ATOM 1337 O O . TRP A 1 171 ? 0.089 7.789 2.948 1.00 93.25 171 TRP A O 1
ATOM 1347 N N . ASP A 1 172 ? 0.460 5.664 2.300 1.00 92.44 172 ASP A N 1
ATOM 1348 C CA . ASP A 1 172 ? 0.315 5.079 3.642 1.00 92.44 172 ASP A CA 1
ATOM 1349 C C . ASP A 1 172 ? 1.545 5.327 4.557 1.00 92.44 172 ASP A C 1
ATOM 1351 O O . ASP A 1 172 ? 1.396 5.387 5.781 1.00 92.44 172 ASP A O 1
ATOM 1355 N N . ASP A 1 173 ? 2.742 5.554 3.992 1.00 89.00 173 ASP A N 1
ATOM 1356 C CA . ASP A 1 173 ? 3.974 5.921 4.724 1.00 89.00 173 ASP A CA 1
ATOM 1357 C C . ASP A 1 173 ? 4.055 7.420 5.086 1.00 89.00 173 ASP A C 1
ATOM 1359 O O . ASP A 1 173 ? 4.692 7.814 6.061 1.00 89.00 173 ASP A O 1
ATOM 1363 N N . ALA A 1 174 ? 3.360 8.291 4.346 1.00 71.81 174 ALA A N 1
ATOM 1364 C CA . ALA A 1 174 ? 3.409 9.748 4.534 1.00 71.81 174 ALA A CA 1
ATOM 1365 C C . ALA A 1 174 ? 2.735 10.253 5.832 1.00 71.81 174 ALA A C 1
ATOM 1367 O O . ALA A 1 174 ? 2.651 11.462 6.081 1.00 71.81 174 ALA A O 1
ATOM 1368 N N . ALA A 1 175 ? 2.239 9.350 6.676 1.00 61.69 175 ALA A N 1
ATOM 1369 C CA . ALA A 1 175 ? 1.510 9.673 7.886 1.00 61.69 175 ALA A CA 1
ATOM 1370 C C . ALA A 1 175 ? 2.334 9.465 9.163 1.00 61.69 175 ALA A C 1
ATOM 1372 O O . ALA A 1 175 ? 3.094 8.517 9.324 1.00 61.69 175 ALA A O 1
ATOM 1373 N N . SER A 1 176 ? 2.123 10.335 10.155 1.00 60.59 176 SER A N 1
ATOM 1374 C CA . SER A 1 176 ? 2.783 10.234 11.470 1.00 60.59 176 SER A CA 1
ATOM 1375 C C . SER A 1 176 ? 2.380 8.986 12.278 1.00 60.59 176 SER A C 1
ATOM 1377 O O . SER A 1 176 ? 3.033 8.625 13.263 1.00 60.59 176 SER A O 1
ATOM 1379 N N . MET A 1 177 ? 1.311 8.311 11.859 1.00 65.44 177 MET A N 1
ATOM 1380 C CA . MET A 1 177 ? 0.831 7.027 12.358 1.00 65.44 177 MET A CA 1
ATOM 1381 C C . MET A 1 177 ? 0.844 6.045 11.184 1.00 65.44 177 MET A C 1
ATOM 1383 O O . MET A 1 177 ? 0.637 6.476 10.062 1.00 65.44 177 MET A O 1
ATOM 1387 N N . SER A 1 178 ? 1.070 4.747 11.408 1.00 60.94 178 SER A N 1
ATOM 1388 C CA . SER A 1 178 ? 0.886 3.760 10.333 1.00 60.94 178 SER A CA 1
ATOM 1389 C C . SER A 1 178 ? -0.579 3.785 9.907 1.00 60.94 178 SER A C 1
ATOM 1391 O O . SER A 1 178 ? -1.463 3.480 10.718 1.00 60.94 178 SER A O 1
ATOM 1393 N N . ILE A 1 179 ? -0.817 4.226 8.678 1.00 77.69 179 ILE A N 1
ATOM 1394 C CA . ILE A 1 179 ? -2.139 4.382 8.093 1.00 77.69 179 ILE A CA 1
ATOM 1395 C C . ILE A 1 179 ? -2.325 3.296 7.025 1.00 77.69 179 ILE A C 1
ATOM 1397 O O . ILE A 1 179 ? -1.358 2.812 6.455 1.00 77.69 179 ILE A O 1
ATOM 1401 N N . TYR A 1 180 ? -3.572 2.869 6.840 1.00 92.56 180 TYR A N 1
ATOM 1402 C CA . TYR A 1 180 ? -3.990 1.860 5.861 1.00 92.56 180 TYR A CA 1
ATOM 1403 C C . TYR A 1 180 ? -5.066 2.446 4.928 1.00 92.56 180 TYR A C 1
ATOM 1405 O O . TYR A 1 180 ? -6.020 1.773 4.534 1.00 92.56 180 TYR A O 1
ATOM 1413 N N . GLN A 1 181 ? -4.966 3.751 4.666 1.00 92.94 181 GLN A N 1
ATOM 1414 C CA . GLN A 1 181 ? -5.912 4.532 3.869 1.00 92.94 181 GLN A CA 1
ATOM 1415 C C . GLN A 1 181 ? -5.841 4.153 2.398 1.00 92.94 181 GLN A C 1
ATOM 1417 O O . GLN A 1 181 ? -6.819 4.335 1.684 1.00 92.94 181 GLN A O 1
ATOM 1422 N N . TYR A 1 182 ? -4.714 3.608 1.954 1.00 96.19 182 TYR A N 1
ATOM 1423 C CA . TYR A 1 182 ? -4.525 3.153 0.589 1.00 96.19 182 TYR A CA 1
ATOM 1424 C C . TYR A 1 182 ? -4.279 1.648 0.522 1.00 96.19 182 TYR A C 1
ATOM 1426 O O . TYR A 1 182 ? -3.686 1.160 -0.438 1.00 96.19 182 TYR A O 1
ATOM 1434 N N . PHE A 1 183 ? -4.784 0.903 1.511 1.00 97.69 183 PHE A N 1
ATOM 1435 C CA . PHE A 1 183 ? -4.699 -0.549 1.571 1.00 97.69 183 PHE A CA 1
ATOM 1436 C C . PHE A 1 183 ? -5.983 -1.203 1.050 1.00 97.69 183 PHE A C 1
ATOM 1438 O O . PHE A 1 183 ? -7.042 -1.158 1.688 1.00 97.69 183 PHE A O 1
ATOM 1445 N N . ASN A 1 184 ? -5.861 -1.872 -0.093 1.00 98.56 184 ASN A N 1
ATOM 1446 C CA . ASN A 1 184 ? -6.933 -2.567 -0.794 1.00 98.56 184 ASN A CA 1
ATOM 1447 C C . ASN A 1 184 ? -8.154 -1.690 -1.107 1.00 98.56 184 ASN A C 1
ATOM 1449 O O . ASN A 1 184 ? -9.267 -1.919 -0.622 1.00 98.56 184 ASN A O 1
ATOM 1453 N N . LEU A 1 185 ? -7.931 -0.665 -1.927 1.00 98.50 185 LEU A N 1
ATOM 1454 C CA . LEU A 1 185 ? -8.971 0.231 -2.424 1.00 98.50 185 LEU A CA 1
ATOM 1455 C C . LEU A 1 185 ? -9.618 -0.277 -3.717 1.00 98.50 185 LEU A C 1
ATOM 1457 O O . LEU A 1 185 ? -8.990 -0.944 -4.541 1.00 98.50 185 LEU A O 1
ATOM 1461 N N . THR A 1 186 ? -10.875 0.111 -3.908 1.00 98.62 186 THR A N 1
ATOM 1462 C CA . THR A 1 186 ? -11.584 0.021 -5.193 1.00 98.62 186 THR A CA 1
ATOM 1463 C C . THR A 1 186 ? -11.149 1.123 -6.165 1.00 98.62 186 THR A C 1
ATOM 1465 O O . THR A 1 186 ? -10.558 2.125 -5.756 1.00 98.62 186 THR A O 1
ATOM 1468 N N . ASP A 1 187 ? -11.514 0.976 -7.442 1.00 98.50 187 ASP A N 1
ATOM 1469 C CA . ASP A 1 187 ? -11.362 2.002 -8.482 1.00 98.50 187 ASP A CA 1
ATOM 1470 C C . ASP A 1 187 ? -12.044 3.316 -8.068 1.00 98.50 187 ASP A C 1
ATOM 1472 O O . ASP A 1 187 ? -11.480 4.398 -8.227 1.00 98.50 187 ASP A O 1
ATOM 1476 N N . GLU A 1 188 ? -13.247 3.233 -7.484 1.00 97.94 188 GLU A N 1
ATOM 1477 C CA . GLU A 1 188 ? -13.982 4.406 -6.997 1.00 97.94 188 GLU A CA 1
ATOM 1478 C C . GLU A 1 188 ? -13.196 5.122 -5.893 1.00 97.94 188 GLU A C 1
ATOM 1480 O O . GLU A 1 188 ? -12.987 6.333 -5.972 1.00 97.94 188 GLU A O 1
ATOM 1485 N N . GLN A 1 189 ? -12.692 4.374 -4.908 1.00 97.56 189 GLN A N 1
ATOM 1486 C CA . GLN A 1 189 ? -11.959 4.944 -3.778 1.00 97.56 189 GLN A CA 1
ATOM 1487 C C . GLN A 1 189 ? -10.616 5.554 -4.193 1.00 97.56 189 GLN A C 1
ATOM 1489 O O . GLN A 1 189 ? -10.326 6.675 -3.778 1.00 97.56 189 GLN A O 1
ATOM 1494 N N . ILE A 1 190 ? -9.805 4.863 -5.004 1.00 97.69 190 ILE A N 1
ATOM 1495 C CA . ILE A 1 190 ? -8.493 5.387 -5.421 1.00 97.69 190 ILE A CA 1
ATOM 1496 C C . ILE A 1 190 ? -8.653 6.619 -6.331 1.00 97.69 190 ILE A C 1
ATOM 1498 O O . ILE A 1 190 ? -7.844 7.543 -6.285 1.00 97.69 190 ILE A O 1
ATOM 1502 N N . SER A 1 191 ? -9.733 6.683 -7.125 1.00 97.06 191 SER A N 1
ATOM 1503 C CA . SER A 1 191 ? -9.962 7.770 -8.089 1.00 97.06 191 SER A CA 1
ATOM 1504 C C . SER A 1 191 ? -10.242 9.139 -7.459 1.00 97.06 191 SER A C 1
ATOM 1506 O O . SER A 1 191 ? -10.246 10.153 -8.157 1.00 97.06 191 SER A O 1
ATOM 1508 N N . VAL A 1 192 ? -10.463 9.190 -6.139 1.00 95.56 192 VAL A N 1
ATOM 1509 C CA . VAL A 1 192 ? -10.689 10.442 -5.403 1.00 95.56 192 VAL A CA 1
ATOM 1510 C C . VAL A 1 192 ? -9.497 11.392 -5.524 1.00 95.56 192 VAL A C 1
ATOM 1512 O O . VAL A 1 192 ? -9.689 12.608 -5.592 1.00 95.56 192 VAL A O 1
ATOM 1515 N N . ASN A 1 193 ? -8.275 10.861 -5.556 1.00 95.06 193 ASN A N 1
ATOM 1516 C CA . ASN A 1 193 ? -7.053 11.659 -5.651 1.00 95.06 193 ASN A CA 1
ATOM 1517 C C . ASN A 1 193 ? -5.955 11.059 -6.541 1.00 95.06 193 ASN A C 1
ATOM 1519 O O . ASN A 1 193 ? -4.946 11.736 -6.762 1.00 95.06 193 ASN A O 1
ATOM 1523 N N . HIS A 1 194 ? -6.172 9.875 -7.119 1.00 97.00 194 HIS A N 1
ATOM 1524 C CA . HIS A 1 194 ? -5.310 9.309 -8.151 1.00 97.00 194 HIS A CA 1
ATOM 1525 C C . HIS A 1 194 ? -6.020 9.258 -9.499 1.00 97.00 194 HIS A C 1
ATOM 1527 O O . HIS A 1 194 ? -7.228 9.073 -9.610 1.00 97.00 194 HIS A O 1
ATOM 1533 N N . THR A 1 195 ? -5.249 9.394 -10.567 1.00 97.44 195 THR A N 1
ATOM 1534 C CA . THR A 1 195 ? -5.702 9.190 -11.941 1.00 97.44 195 THR A CA 1
ATOM 1535 C C . THR A 1 195 ? -4.721 8.257 -12.627 1.00 97.44 195 THR A C 1
ATOM 1537 O O . THR A 1 195 ? -3.540 8.574 -12.731 1.00 97.44 195 THR A O 1
ATOM 1540 N N . MET A 1 196 ? -5.197 7.098 -13.079 1.00 96.62 196 MET A N 1
ATOM 1541 C CA . MET A 1 196 ? -4.376 6.122 -13.799 1.00 96.62 196 MET A CA 1
ATOM 1542 C C . MET A 1 196 ? -4.045 6.611 -15.207 1.00 96.62 196 MET A C 1
ATOM 1544 O O . MET A 1 196 ? -4.909 7.141 -15.910 1.00 96.62 196 MET A O 1
ATOM 1548 N N . ASP A 1 197 ? -2.814 6.358 -15.644 1.00 94.69 197 ASP A N 1
ATOM 1549 C CA . ASP A 1 197 ? -2.468 6.453 -17.058 1.00 94.69 197 ASP A CA 1
ATOM 1550 C C . ASP A 1 197 ? -3.279 5.437 -17.884 1.00 94.69 197 ASP A C 1
ATOM 1552 O O . ASP A 1 197 ? -3.665 4.374 -17.375 1.00 94.69 197 ASP A O 1
ATOM 1556 N N . PRO A 1 198 ? -3.529 5.711 -19.175 1.00 91.62 198 PRO A N 1
ATOM 1557 C CA . PRO A 1 198 ? -4.308 4.814 -20.018 1.00 91.62 198 PRO A CA 1
ATOM 1558 C C . PRO A 1 198 ? -3.669 3.426 -20.156 1.00 91.62 198 PRO A C 1
ATOM 1560 O O . PRO A 1 198 ? -2.445 3.262 -20.144 1.00 91.62 198 PRO A O 1
ATOM 1563 N N . LEU A 1 199 ? -4.515 2.412 -20.369 1.00 90.12 199 LEU A N 1
ATOM 1564 C CA . LEU A 1 199 ? -4.055 1.101 -20.818 1.00 90.12 199 LEU A CA 1
ATOM 1565 C C . LEU A 1 199 ? -3.379 1.244 -22.185 1.00 90.12 199 LEU A C 1
ATOM 1567 O O . LEU A 1 199 ? -3.807 2.029 -23.037 1.00 90.12 199 LEU A O 1
ATOM 1571 N N . ILE A 1 200 ? -2.336 0.455 -22.407 1.00 84.06 200 ILE A N 1
ATOM 1572 C CA . ILE A 1 200 ? -1.633 0.450 -23.676 1.00 84.06 200 ILE A CA 1
ATOM 1573 C C . ILE A 1 200 ? -2.579 0.153 -24.860 1.00 84.06 200 ILE A C 1
ATOM 1575 O O . ILE A 1 200 ? -3.381 -0.783 -24.782 1.00 84.06 200 ILE A O 1
ATOM 1579 N N . PRO A 1 201 ? -2.505 0.916 -25.971 1.00 78.31 201 PRO A N 1
ATOM 1580 C CA . PRO A 1 201 ? -3.378 0.696 -27.118 1.00 78.31 201 PRO A CA 1
ATOM 1581 C C . PRO A 1 201 ? -3.198 -0.693 -27.739 1.00 78.31 201 PRO A C 1
ATOM 1583 O O . PRO A 1 201 ? -2.081 -1.161 -27.972 1.00 78.31 201 PRO A O 1
ATOM 1586 N N . ALA A 1 202 ? -4.323 -1.341 -28.053 1.00 70.62 202 ALA A N 1
ATOM 1587 C CA . ALA A 1 202 ? -4.357 -2.707 -28.578 1.00 70.62 202 ALA A CA 1
ATOM 1588 C C . ALA A 1 202 ? -3.791 -2.850 -30.004 1.00 70.62 202 ALA A C 1
ATOM 1590 O O . ALA A 1 202 ? -3.491 -3.962 -30.435 1.00 70.62 202 ALA A O 1
ATOM 1591 N N . ASP A 1 203 ? -3.665 -1.751 -30.751 1.00 72.62 203 ASP A N 1
ATOM 1592 C CA . ASP A 1 203 ? -3.210 -1.764 -32.143 1.00 72.62 203 ASP A CA 1
ATOM 1593 C C . ASP A 1 203 ? -1.678 -1.826 -32.291 1.00 72.62 203 ASP A C 1
ATOM 1595 O O . ASP A 1 203 ? -1.190 -2.046 -33.398 1.00 72.62 203 ASP A O 1
ATOM 1599 N N . GLY A 1 204 ? -0.916 -1.674 -31.196 1.00 60.22 204 GLY A N 1
ATOM 1600 C CA . GLY A 1 204 ? 0.547 -1.830 -31.141 1.00 60.22 204 GLY A CA 1
ATOM 1601 C C . GLY A 1 204 ? 1.363 -0.810 -31.952 1.00 60.22 204 GLY A C 1
ATOM 1602 O O . GLY A 1 204 ? 2.588 -0.766 -31.825 1.00 60.22 204 GLY A O 1
ATOM 1603 N N . ASP A 1 205 ? 0.699 0.019 -32.757 1.00 60.72 205 ASP A N 1
ATOM 1604 C CA . ASP A 1 205 ? 1.288 0.938 -33.736 1.00 60.72 205 ASP A CA 1
ATOM 1605 C C . ASP A 1 205 ? 0.776 2.381 -33.588 1.00 60.72 205 ASP A C 1
ATOM 1607 O O . ASP A 1 205 ? 1.284 3.281 -34.266 1.00 60.72 205 ASP A O 1
ATOM 1611 N N . SER A 1 206 ? -0.165 2.646 -32.668 1.00 59.22 206 SER A N 1
ATOM 1612 C CA . SER A 1 206 ? -0.512 4.011 -32.265 1.00 59.22 206 SER A CA 1
ATOM 1613 C C . SER A 1 206 ? 0.759 4.796 -31.922 1.00 59.22 206 SER A C 1
ATOM 1615 O O . SER A 1 206 ? 1.642 4.281 -31.231 1.00 59.22 206 SER A O 1
ATOM 1617 N N . GLN A 1 207 ? 0.892 6.026 -32.426 1.00 55.97 207 GLN A N 1
ATOM 1618 C CA . GLN A 1 207 ? 2.093 6.837 -32.217 1.00 55.97 207 GLN A CA 1
ATOM 1619 C C . GLN A 1 207 ? 2.422 6.938 -30.722 1.00 55.97 207 GLN A C 1
ATOM 1621 O O . GLN A 1 207 ? 1.628 7.474 -29.959 1.00 55.97 207 GLN A O 1
ATOM 1626 N N . TRP A 1 208 ? 3.601 6.448 -30.321 1.00 58.69 208 TRP A N 1
ATOM 1627 C CA . TRP A 1 208 ? 4.124 6.642 -28.972 1.00 58.69 208 TRP A CA 1
ATOM 1628 C C . TRP A 1 208 ? 4.415 8.131 -28.765 1.00 58.69 208 TRP A C 1
ATOM 1630 O O . TRP A 1 208 ? 5.453 8.650 -29.190 1.00 58.69 208 TRP A O 1
ATOM 1640 N N . ASP A 1 209 ? 3.476 8.820 -28.132 1.00 63.59 209 ASP A N 1
ATOM 1641 C CA . ASP A 1 209 ? 3.481 10.258 -27.857 1.00 63.59 209 ASP A CA 1
ATOM 1642 C C . ASP A 1 209 ? 4.336 10.642 -26.637 1.00 63.59 209 ASP A C 1
ATOM 1644 O O . ASP A 1 209 ? 4.403 11.817 -26.284 1.00 63.59 209 ASP A O 1
ATOM 1648 N N . ARG A 1 210 ? 5.068 9.672 -26.064 1.00 62.59 210 ARG A N 1
ATOM 1649 C CA . ARG A 1 210 ? 5.826 9.757 -24.800 1.00 62.59 210 ARG A CA 1
ATOM 1650 C C . ARG A 1 210 ? 4.960 9.746 -23.539 1.00 62.59 210 ARG A C 1
ATOM 1652 O O . ARG A 1 210 ? 5.532 9.891 -22.461 1.00 62.59 210 ARG A O 1
ATOM 1659 N N . SER A 1 211 ? 3.651 9.538 -23.657 1.00 69.69 211 SER A N 1
ATOM 1660 C CA . SER A 1 211 ? 2.802 9.270 -22.497 1.00 69.69 211 SER A CA 1
ATOM 1661 C C . SER A 1 211 ? 3.200 7.948 -21.840 1.00 69.69 211 SER A C 1
ATOM 1663 O O . SER A 1 211 ? 3.722 7.038 -22.496 1.00 69.69 211 SER A O 1
ATOM 1665 N N . LEU A 1 212 ? 2.997 7.864 -20.529 1.00 81.44 212 LEU A N 1
ATOM 1666 C CA . LEU A 1 212 ? 3.092 6.610 -19.794 1.00 81.44 212 LEU A CA 1
ATOM 1667 C C . LEU A 1 212 ? 1.827 5.786 -20.058 1.00 81.44 212 LEU A C 1
ATOM 1669 O O . LEU A 1 212 ? 0.762 6.335 -20.334 1.00 81.44 212 LEU A O 1
ATOM 1673 N N . TYR A 1 213 ? 1.971 4.463 -20.038 1.00 87.12 213 TYR A N 1
ATOM 1674 C CA . TYR A 1 213 ? 0.872 3.531 -20.269 1.00 87.12 213 TYR A CA 1
ATOM 1675 C C . TYR A 1 213 ? 0.970 2.372 -19.292 1.00 87.12 213 TYR A C 1
ATOM 1677 O O . TYR A 1 213 ? 2.059 1.844 -19.040 1.00 87.12 213 TYR A O 1
ATOM 1685 N N . ASN A 1 214 ? -0.191 1.914 -18.844 1.00 92.31 214 ASN A N 1
ATOM 1686 C CA . ASN A 1 214 ? -0.315 0.697 -18.065 1.00 92.31 214 ASN A CA 1
ATOM 1687 C C . ASN A 1 214 ? -0.435 -0.520 -18.991 1.00 92.31 214 ASN A C 1
ATOM 1689 O O . ASN A 1 214 ? -1.122 -0.485 -20.012 1.00 92.31 214 ASN A O 1
ATOM 1693 N N . LEU A 1 215 ? 0.243 -1.617 -18.648 1.00 88.00 215 LEU A N 1
ATOM 1694 C CA . LEU A 1 215 ? 0.162 -2.870 -19.415 1.00 88.00 215 LEU A CA 1
ATOM 1695 C C . LEU A 1 215 ? -1.043 -3.725 -19.017 1.00 88.00 215 LEU A C 1
ATOM 1697 O O . LEU A 1 215 ? -1.506 -4.548 -19.803 1.00 88.00 215 LEU A O 1
ATOM 1701 N N . TYR A 1 216 ? -1.522 -3.550 -17.789 1.00 90.75 216 TYR A N 1
ATOM 1702 C CA . TYR A 1 216 ? -2.566 -4.362 -17.194 1.00 90.75 216 TYR A CA 1
ATOM 1703 C C . TYR A 1 216 ? -3.311 -3.529 -16.150 1.00 90.75 216 TYR A C 1
ATOM 1705 O O . TYR A 1 216 ? -2.686 -3.027 -15.222 1.00 90.75 216 TYR A O 1
ATOM 1713 N N . LEU A 1 217 ? -4.623 -3.372 -16.334 1.00 95.06 217 LEU A N 1
ATOM 1714 C CA . LEU A 1 217 ? -5.531 -2.644 -15.441 1.00 95.06 217 LEU A CA 1
ATOM 1715 C C . LEU A 1 217 ? -6.815 -3.473 -15.253 1.00 95.06 217 LEU A C 1
ATOM 1717 O O . LEU A 1 217 ? -7.775 -3.282 -16.000 1.00 95.06 217 LEU A O 1
ATOM 1721 N N . PRO A 1 218 ? -6.811 -4.481 -14.365 1.00 97.06 218 PRO A N 1
ATOM 1722 C CA . PRO A 1 218 ? -8.028 -5.160 -13.934 1.00 97.06 218 PRO A CA 1
ATOM 1723 C C . PRO A 1 218 ? -8.940 -4.193 -13.176 1.00 97.06 218 PRO A C 1
ATOM 1725 O O . PRO A 1 218 ? -8.449 -3.274 -12.533 1.00 97.06 218 PRO A O 1
ATOM 1728 N N . GLU A 1 219 ? -10.249 -4.434 -13.232 1.00 97.19 219 GLU A N 1
ATOM 1729 C CA . GLU A 1 219 ? -11.217 -3.686 -12.423 1.00 97.19 219 GLU A CA 1
ATOM 1730 C C . GLU A 1 219 ? -11.067 -4.042 -10.937 1.00 97.19 219 GLU A C 1
ATOM 1732 O O . GLU A 1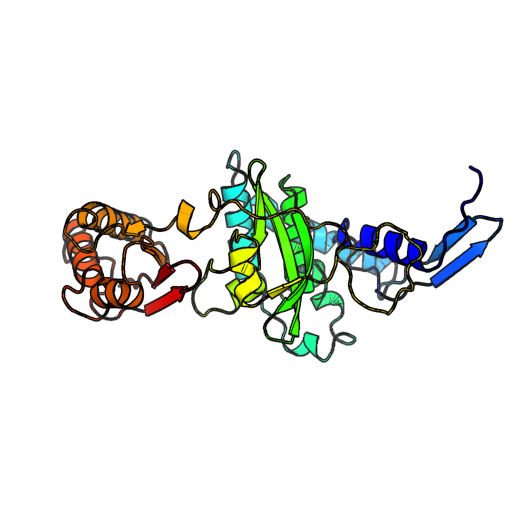 219 ? -10.913 -5.217 -10.579 1.00 97.19 219 GLU A O 1
ATOM 1737 N N . CYS A 1 220 ? -11.163 -3.027 -10.081 1.00 98.50 220 CYS A N 1
ATOM 1738 C CA . CYS A 1 220 ? -11.108 -3.152 -8.629 1.00 98.50 220 CYS A CA 1
ATOM 1739 C C . CYS A 1 220 ? -12.443 -2.718 -8.024 1.00 98.50 220 CYS A C 1
ATOM 1741 O O . CYS A 1 220 ? -12.666 -1.541 -7.751 1.00 98.50 220 CYS A O 1
ATOM 1743 N N . THR A 1 221 ? -13.355 -3.663 -7.796 1.00 98.38 221 THR A N 1
ATOM 1744 C CA . THR A 1 221 ? -14.723 -3.347 -7.335 1.00 98.38 221 THR A CA 1
ATOM 1745 C C . THR A 1 221 ? -15.070 -3.897 -5.958 1.00 98.38 221 THR A C 1
ATOM 1747 O O . THR A 1 221 ? -16.099 -3.527 -5.395 1.00 98.38 221 THR A O 1
ATOM 1750 N N . SER A 1 222 ? -14.265 -4.814 -5.422 1.00 98.12 222 SER A N 1
ATOM 1751 C CA . SER A 1 222 ? -14.558 -5.459 -4.143 1.00 98.12 222 SER A CA 1
ATOM 1752 C C . SER A 1 222 ? -14.082 -4.612 -2.963 1.00 98.12 222 SER A C 1
ATOM 1754 O O . SER A 1 222 ? -13.036 -3.975 -3.020 1.00 98.12 222 SER A O 1
ATOM 1756 N N . LEU A 1 223 ? -14.840 -4.651 -1.866 1.00 96.81 223 LEU A N 1
ATOM 1757 C CA . LEU A 1 223 ? -14.422 -4.150 -0.552 1.00 96.81 223 LEU A CA 1
ATOM 1758 C C . LEU A 1 223 ? -14.056 -5.291 0.401 1.00 96.81 223 LEU A C 1
ATOM 1760 O O . LEU A 1 223 ? -13.693 -5.026 1.542 1.00 96.81 223 LEU A O 1
ATOM 1764 N N . GLU A 1 224 ? -14.159 -6.550 -0.041 1.00 97.88 224 GLU A N 1
ATOM 1765 C CA . GLU A 1 224 ? -14.009 -7.712 0.833 1.00 97.88 224 GLU A CA 1
ATOM 1766 C C . GLU A 1 224 ? -12.672 -7.674 1.566 1.00 97.88 224 GLU A C 1
ATOM 1768 O O . GLU A 1 224 ? -12.666 -7.771 2.784 1.00 97.88 224 GLU A O 1
ATOM 1773 N N . TYR A 1 225 ? -11.558 -7.439 0.871 1.00 98.25 225 TYR A N 1
ATOM 1774 C CA . TYR A 1 225 ? -10.230 -7.380 1.494 1.00 98.25 225 TYR A CA 1
ATOM 1775 C C . TYR A 1 225 ? -9.715 -5.965 1.759 1.00 98.25 225 TYR A C 1
ATOM 1777 O O . TYR A 1 225 ? -8.534 -5.793 2.057 1.00 98.25 225 TYR A O 1
ATOM 1785 N N . ASN A 1 226 ? -10.591 -4.961 1.723 1.00 98.19 226 ASN A N 1
ATOM 1786 C CA . ASN A 1 226 ? -10.258 -3.620 2.187 1.00 98.19 226 ASN A CA 1
ATOM 1787 C C . ASN A 1 226 ? -9.832 -3.640 3.667 1.00 98.19 226 ASN A C 1
ATOM 1789 O O . ASN A 1 226 ? -10.437 -4.351 4.478 1.00 98.19 226 ASN A O 1
ATOM 1793 N N . TYR A 1 227 ? -8.825 -2.843 4.046 1.00 97.19 227 TYR A N 1
ATOM 1794 C CA . TYR A 1 227 ? -8.309 -2.870 5.418 1.00 97.19 227 TYR A CA 1
ATOM 1795 C C . TYR A 1 227 ? -9.387 -2.567 6.461 1.00 97.19 227 TYR A C 1
ATOM 1797 O O . TYR A 1 227 ? -9.542 -3.322 7.424 1.00 97.19 227 TYR A O 1
ATOM 1805 N N . TYR A 1 228 ? -10.154 -1.488 6.283 1.00 96.88 228 TYR A N 1
ATOM 1806 C CA . TYR A 1 228 ? -11.157 -1.094 7.271 1.00 96.88 228 TYR A CA 1
ATOM 1807 C C . TYR A 1 228 ? -12.320 -2.084 7.321 1.00 96.88 228 TYR A C 1
ATOM 1809 O O . TYR A 1 228 ? -12.796 -2.394 8.411 1.00 96.88 228 TYR A O 1
ATOM 1817 N N . HIS A 1 229 ? -12.693 -2.672 6.185 1.00 96.12 229 HIS A N 1
ATOM 1818 C CA . HIS A 1 229 ? -13.686 -3.743 6.163 1.00 96.12 229 HIS A CA 1
ATOM 1819 C C . HIS A 1 229 ? -13.225 -4.983 6.952 1.00 96.12 229 HIS A C 1
ATOM 1821 O O . HIS A 1 229 ? -14.016 -5.602 7.660 1.00 96.12 229 HIS A O 1
ATOM 1827 N N . GLN A 1 230 ? -11.934 -5.319 6.875 1.00 96.31 230 GLN A N 1
ATOM 1828 C CA . GLN A 1 230 ? -11.355 -6.497 7.528 1.00 96.31 230 GLN A CA 1
ATOM 1829 C C . GLN A 1 230 ? -10.968 -6.284 8.998 1.00 96.31 230 GLN A C 1
ATOM 1831 O O . GLN A 1 230 ? -10.957 -7.242 9.776 1.00 96.31 230 GLN A O 1
ATOM 1836 N N . LYS A 1 231 ? -10.562 -5.066 9.379 1.00 95.06 231 LYS A N 1
ATOM 1837 C CA . LYS A 1 231 ? -9.876 -4.800 10.657 1.00 95.06 231 LYS A CA 1
ATOM 1838 C C . LYS A 1 231 ? -10.524 -3.733 11.525 1.00 95.06 231 LYS A C 1
ATOM 1840 O O . LYS A 1 231 ? -10.216 -3.696 12.717 1.00 95.06 231 LYS A O 1
ATOM 1845 N N . ALA A 1 232 ? -11.369 -2.862 10.976 1.00 96.06 232 ALA A N 1
ATOM 1846 C CA . ALA A 1 232 ? -12.004 -1.828 11.780 1.00 96.06 232 ALA A CA 1
ATOM 1847 C C . ALA A 1 232 ? -13.194 -2.383 12.564 1.00 96.06 232 ALA A C 1
ATOM 1849 O O . ALA A 1 232 ? -13.936 -3.241 12.088 1.00 96.06 232 ALA A O 1
ATOM 1850 N N . VAL A 1 233 ? -13.408 -1.820 13.750 1.00 96.94 233 VAL A N 1
ATOM 1851 C CA . VAL A 1 233 ? -14.656 -1.980 14.494 1.00 96.94 233 VAL A CA 1
ATOM 1852 C C . VAL A 1 233 ? -15.773 -1.316 13.697 1.00 96.94 233 VAL A C 1
ATOM 1854 O O . VAL A 1 233 ? -15.671 -0.135 13.351 1.00 96.94 233 VAL A O 1
ATOM 1857 N N . GLN A 1 234 ? -16.831 -2.065 13.408 1.00 96.00 234 GLN A N 1
ATOM 1858 C CA . GLN A 1 234 ? -17.959 -1.568 12.630 1.00 96.00 234 GLN A CA 1
ATOM 1859 C C . GLN A 1 234 ? -18.942 -0.833 13.546 1.00 96.00 234 GLN A C 1
ATOM 1861 O O . GLN A 1 234 ? -19.425 -1.380 14.532 1.00 96.00 234 GLN A O 1
ATOM 1866 N N . ILE A 1 235 ? -19.220 0.429 13.224 1.00 96.25 235 ILE A N 1
ATOM 1867 C CA . ILE A 1 235 ? -20.169 1.279 13.943 1.00 96.25 235 ILE A CA 1
ATOM 1868 C C . ILE A 1 235 ? -21.393 1.479 13.052 1.00 96.25 235 ILE A C 1
ATOM 1870 O O . ILE A 1 235 ? -21.388 2.275 12.105 1.00 96.25 235 ILE A O 1
ATOM 1874 N N . HIS A 1 236 ? -22.455 0.741 13.355 1.00 94.56 236 HIS A N 1
ATOM 1875 C CA . HIS A 1 236 ? -23.738 0.804 12.663 1.00 94.56 236 HIS A CA 1
ATOM 1876 C C . HIS A 1 236 ? -24.644 1.884 13.249 1.00 94.56 236 HIS A C 1
ATOM 1878 O O . HIS A 1 236 ? -25.399 2.538 12.527 1.00 94.56 236 HIS A O 1
ATOM 1884 N N . THR A 1 237 ? -24.543 2.101 14.557 1.00 89.56 237 THR A N 1
ATOM 1885 C CA . THR A 1 237 ? -25.333 3.056 15.317 1.00 89.56 237 THR A CA 1
ATOM 1886 C C . THR A 1 237 ? -24.467 3.786 16.340 1.00 89.56 237 THR A C 1
ATOM 1888 O O . THR A 1 237 ? -23.422 3.329 16.790 1.00 89.56 237 THR A O 1
ATOM 1891 N N . LEU A 1 238 ? -24.942 4.948 16.783 1.00 80.31 238 LEU A N 1
ATOM 1892 C CA . LEU A 1 238 ? -24.380 5.631 17.953 1.00 80.31 238 LEU A CA 1
ATOM 1893 C C . LEU A 1 238 ? -25.205 5.358 19.218 1.00 80.31 238 LEU A C 1
ATOM 1895 O O . LEU A 1 238 ? -25.030 6.047 20.221 1.00 80.31 238 LEU A O 1
ATOM 1899 N N . GLY A 1 239 ? -26.101 4.368 19.171 1.00 81.75 239 GLY A N 1
ATOM 1900 C CA . GLY A 1 239 ? -26.792 3.832 20.341 1.00 81.75 239 GLY A CA 1
ATOM 1901 C C . GLY A 1 239 ? -25.918 2.827 21.086 1.00 81.75 239 GLY A C 1
ATOM 1902 O O . GLY A 1 239 ? -24.737 2.684 20.787 1.00 81.75 239 GLY A O 1
ATOM 1903 N N . ASN A 1 240 ? -26.493 2.116 22.050 1.00 85.69 240 ASN A N 1
ATOM 1904 C CA . ASN A 1 240 ? -25.731 1.190 22.894 1.00 85.69 240 ASN A CA 1
ATOM 1905 C C . ASN A 1 240 ? -25.452 -0.168 22.221 1.00 85.69 240 ASN A C 1
ATOM 1907 O O . ASN A 1 240 ? -24.841 -1.034 22.837 1.00 85.69 240 ASN A O 1
ATOM 1911 N N . GLU A 1 241 ? -25.947 -0.381 21.000 1.00 89.06 241 GLU A N 1
ATOM 1912 C CA . GLU A 1 241 ? -25.905 -1.676 20.309 1.00 89.06 241 GLU A CA 1
ATOM 1913 C C . GLU A 1 241 ? -24.468 -2.091 19.967 1.00 89.06 241 GLU A C 1
ATOM 1915 O O . GLU A 1 241 ? -24.083 -3.219 20.263 1.00 89.06 241 GLU A O 1
ATOM 1920 N N . ASP A 1 242 ? -23.656 -1.154 19.469 1.00 90.31 242 ASP A N 1
ATOM 1921 C CA . ASP A 1 242 ? -22.263 -1.422 19.075 1.00 90.31 242 ASP A CA 1
ATOM 1922 C C . ASP A 1 242 ? -21.262 -1.204 20.223 1.00 90.31 242 ASP A C 1
ATOM 1924 O O . ASP A 1 242 ? -20.083 -1.538 20.107 1.00 90.31 242 ASP A O 1
ATOM 1928 N N . ASP A 1 243 ? -21.709 -0.643 21.356 1.00 92.06 243 ASP A N 1
ATOM 1929 C CA . ASP A 1 243 ? -20.811 -0.250 22.449 1.00 92.06 243 ASP A CA 1
ATOM 1930 C C . ASP A 1 243 ? -20.053 -1.446 23.023 1.00 92.06 243 ASP A C 1
ATOM 1932 O O . ASP A 1 243 ? -18.872 -1.325 23.339 1.00 92.06 243 ASP A O 1
ATOM 1936 N N . GLN A 1 244 ? -20.704 -2.605 23.150 1.00 92.69 244 GLN A N 1
ATOM 1937 C CA . GLN A 1 244 ? -20.056 -3.794 23.701 1.00 92.69 244 GLN A CA 1
ATOM 1938 C C . GLN A 1 244 ? -18.911 -4.280 22.809 1.00 92.69 244 GLN A C 1
ATOM 1940 O O . GLN A 1 244 ? -17.818 -4.542 23.308 1.00 92.69 244 GLN A O 1
ATOM 1945 N N . GLU A 1 245 ? -19.137 -4.349 21.497 1.00 93.69 245 GLU A N 1
ATOM 1946 C CA . GLU A 1 245 ? -18.115 -4.771 20.539 1.00 93.69 245 GLU A CA 1
ATOM 1947 C C . GLU A 1 245 ? -16.947 -3.781 20.500 1.00 93.69 245 GLU A C 1
ATOM 1949 O O . GLU A 1 245 ? -15.784 -4.185 20.554 1.00 93.69 245 GLU A O 1
ATOM 1954 N N . ALA A 1 246 ? -17.244 -2.480 20.502 1.00 95.44 246 ALA A N 1
ATOM 1955 C CA . ALA A 1 246 ? -16.226 -1.440 20.546 1.00 95.44 246 ALA A CA 1
ATOM 1956 C C . ALA A 1 246 ? -15.385 -1.486 21.834 1.00 95.44 246 ALA A C 1
ATOM 1958 O O . ALA A 1 246 ? -14.158 -1.371 21.775 1.00 95.44 246 ALA A O 1
ATOM 1959 N N . MET A 1 247 ? -16.017 -1.705 22.992 1.00 95.12 247 MET A N 1
ATOM 1960 C CA . MET A 1 247 ? -15.312 -1.885 24.266 1.00 95.12 247 MET A CA 1
ATOM 1961 C C . MET A 1 247 ? -14.401 -3.115 24.244 1.00 95.12 247 MET A C 1
ATOM 1963 O O . MET A 1 247 ? -13.236 -3.020 24.640 1.00 95.12 247 MET A O 1
ATOM 1967 N N . ASP A 1 248 ? -14.901 -4.251 23.754 1.00 95.12 248 ASP A N 1
ATOM 1968 C CA . ASP A 1 248 ? -14.125 -5.489 23.660 1.00 95.12 248 ASP A CA 1
ATOM 1969 C C . ASP A 1 248 ? -12.950 -5.341 22.683 1.00 95.12 248 ASP A C 1
ATOM 1971 O O . ASP A 1 248 ? -11.850 -5.836 22.946 1.00 95.12 248 ASP A O 1
ATOM 1975 N N . ALA A 1 249 ? -13.139 -4.618 21.579 1.00 96.56 249 ALA A N 1
ATOM 1976 C CA . ALA A 1 249 ? -12.079 -4.328 20.624 1.00 96.56 249 ALA A CA 1
ATOM 1977 C C . ALA A 1 249 ? -10.968 -3.465 21.244 1.00 96.56 249 ALA A C 1
ATOM 1979 O O . ALA A 1 249 ? -9.795 -3.835 21.160 1.00 96.56 249 ALA A O 1
ATOM 1980 N N . VAL A 1 250 ? -11.321 -2.375 21.940 1.00 96.62 250 VAL A N 1
ATOM 1981 C CA . VAL A 1 250 ? -10.348 -1.523 22.652 1.00 96.62 250 VAL A CA 1
ATOM 1982 C C . VAL A 1 250 ? -9.609 -2.323 23.727 1.00 96.62 250 VAL A C 1
ATOM 1984 O O . VAL A 1 250 ? -8.385 -2.231 23.835 1.00 96.62 250 VAL A O 1
ATOM 1987 N N . LEU A 1 251 ? -10.322 -3.159 24.488 1.00 95.75 251 LEU A N 1
ATOM 1988 C CA . LEU A 1 251 ? -9.727 -4.036 25.497 1.00 95.75 251 LEU A CA 1
ATOM 1989 C C . LEU A 1 251 ? -8.712 -5.014 24.885 1.00 95.75 251 LEU A C 1
ATOM 1991 O O . LEU A 1 251 ? -7.598 -5.160 25.395 1.00 95.75 251 LEU A O 1
ATOM 1995 N N . ASN A 1 252 ? -9.081 -5.682 23.792 1.00 95.44 252 ASN A N 1
ATOM 1996 C CA . ASN A 1 252 ? -8.218 -6.653 23.123 1.00 95.44 252 ASN A CA 1
ATOM 1997 C C . ASN A 1 252 ? -6.985 -5.990 22.496 1.00 95.44 252 ASN A C 1
ATOM 1999 O O . ASN A 1 252 ? -5.874 -6.509 22.645 1.00 95.44 252 ASN A O 1
ATOM 2003 N N . ALA A 1 253 ? -7.160 -4.829 21.861 1.00 95.19 253 ALA A N 1
ATOM 2004 C CA . ALA A 1 253 ? -6.061 -4.041 21.314 1.00 95.19 253 ALA A CA 1
ATOM 2005 C C . ALA A 1 253 ? -5.100 -3.587 22.431 1.00 95.19 253 ALA A C 1
ATOM 2007 O O . ALA A 1 253 ? -3.879 -3.739 22.324 1.00 95.19 253 ALA A O 1
ATOM 2008 N N . ALA A 1 254 ? -5.639 -3.147 23.576 1.00 94.31 254 ALA A N 1
ATOM 2009 C CA . ALA A 1 254 ? -4.854 -2.822 24.765 1.00 94.31 254 ALA A CA 1
ATOM 2010 C C . ALA A 1 254 ? -4.060 -4.029 25.293 1.00 94.31 254 ALA A C 1
ATOM 2012 O O . ALA A 1 254 ? -2.863 -3.905 25.563 1.00 94.31 254 ALA A O 1
ATOM 2013 N N . ALA A 1 255 ? -4.696 -5.202 25.391 1.00 93.56 255 ALA A N 1
ATOM 2014 C CA . ALA A 1 255 ? -4.074 -6.435 25.881 1.00 93.56 255 ALA A CA 1
ATOM 2015 C C . ALA A 1 255 ? -2.894 -6.895 25.010 1.00 93.56 255 ALA A C 1
ATOM 2017 O O . ALA A 1 255 ? -1.914 -7.440 25.522 1.00 93.56 255 ALA A O 1
ATOM 2018 N N . ARG A 1 256 ? -2.980 -6.664 23.697 1.00 93.25 256 ARG A N 1
ATOM 2019 C CA . ARG A 1 256 ? -1.944 -7.016 22.713 1.00 93.25 256 ARG A CA 1
ATOM 2020 C C . ARG A 1 256 ? -0.892 -5.925 22.513 1.00 93.25 256 ARG A C 1
ATOM 2022 O O . ARG A 1 256 ? 0.096 -6.170 21.828 1.00 93.25 256 ARG A O 1
ATOM 2029 N N . ARG A 1 257 ? -1.080 -4.761 23.141 1.00 92.12 257 ARG A N 1
ATOM 2030 C CA . ARG A 1 257 ? -0.279 -3.546 22.933 1.00 92.12 257 ARG A CA 1
ATOM 2031 C C . ARG A 1 257 ? -0.224 -3.124 21.461 1.00 92.12 257 ARG A C 1
ATOM 2033 O O . ARG A 1 257 ? 0.846 -2.808 20.945 1.00 92.12 257 ARG A O 1
ATOM 2040 N N . GLU A 1 258 ? -1.370 -3.176 20.787 1.00 91.81 258 GLU A N 1
ATOM 2041 C CA . GLU A 1 258 ? -1.496 -2.680 19.416 1.00 91.81 258 GLU A CA 1
ATOM 2042 C C . GLU A 1 258 ? -1.234 -1.169 19.374 1.00 91.81 258 GLU A C 1
ATOM 2044 O O . GLU A 1 258 ? -1.513 -0.448 20.326 1.00 91.81 258 GLU A O 1
ATOM 2049 N N . ARG A 1 259 ? -0.657 -0.665 18.281 1.00 90.25 259 ARG A N 1
ATOM 2050 C CA . ARG A 1 259 ? -0.327 0.766 18.172 1.00 90.25 259 ARG A CA 1
ATOM 2051 C C . ARG A 1 259 ? -1.562 1.621 17.893 1.00 90.25 259 ARG A C 1
ATOM 2053 O O . ARG A 1 259 ? -1.624 2.774 18.316 1.00 90.25 259 ARG A O 1
ATOM 2060 N N . THR A 1 260 ? -2.521 1.075 17.157 1.00 93.06 260 THR A N 1
ATOM 2061 C CA . THR A 1 260 ? -3.712 1.786 16.703 1.00 93.06 260 THR A CA 1
ATOM 2062 C C . THR A 1 260 ? -4.941 0.888 16.772 1.00 93.06 260 THR A C 1
ATOM 2064 O O . THR A 1 260 ? -4.827 -0.334 16.811 1.00 93.06 260 THR A O 1
ATOM 2067 N N . ILE A 1 261 ? -6.119 1.507 16.775 1.00 95.12 261 ILE A N 1
ATOM 2068 C CA . ILE A 1 261 ? -7.411 0.848 16.561 1.00 95.12 261 ILE A CA 1
ATOM 2069 C C . ILE A 1 261 ? -8.216 1.670 15.556 1.00 95.12 261 ILE A C 1
ATOM 2071 O O . ILE A 1 261 ? -8.171 2.900 15.580 1.00 95.12 261 ILE A O 1
ATOM 2075 N N . SER A 1 262 ? -8.927 1.002 14.650 1.00 96.00 262 SER A N 1
ATOM 2076 C CA . SER A 1 262 ? -9.734 1.667 13.623 1.00 96.00 262 SER A CA 1
ATOM 2077 C C . SER A 1 262 ? -11.222 1.439 13.852 1.00 96.00 262 SER A C 1
ATOM 2079 O O . SER A 1 262 ? -11.623 0.352 14.260 1.00 96.00 262 SER A O 1
ATOM 2081 N N . PHE A 1 263 ? -12.029 2.448 13.542 1.00 97.06 263 PHE A N 1
ATOM 2082 C CA . PHE A 1 263 ? -13.488 2.385 13.537 1.00 97.06 263 PHE A CA 1
ATOM 2083 C C . PHE A 1 263 ? -13.992 2.791 12.156 1.00 97.06 263 PHE A C 1
ATOM 2085 O O . PHE A 1 263 ? -13.549 3.812 11.631 1.00 97.06 263 PHE A O 1
ATOM 2092 N N . GLN A 1 264 ? -14.911 2.018 11.583 1.00 97.38 264 GLN A N 1
ATOM 2093 C CA . GLN A 1 264 ? -15.558 2.315 10.306 1.00 97.38 264 GLN A CA 1
ATOM 2094 C C . GLN A 1 264 ? -17.057 2.507 10.526 1.00 97.38 264 GLN A C 1
ATOM 2096 O O . GLN A 1 264 ? -17.683 1.769 11.283 1.00 97.38 264 GLN A O 1
ATOM 2101 N N . PHE A 1 265 ? -17.634 3.519 9.885 1.00 97.62 265 PHE A N 1
ATOM 2102 C CA . PHE A 1 265 ? -19.004 3.947 10.147 1.00 97.62 265 PHE A CA 1
ATOM 2103 C C . PHE A 1 265 ? -19.935 3.597 8.992 1.00 97.62 265 PHE A C 1
ATOM 2105 O O . PHE A 1 265 ? -19.668 3.937 7.834 1.00 97.62 265 PHE A O 1
ATOM 2112 N N . SER A 1 266 ? -21.087 3.021 9.340 1.00 95.88 266 SER A N 1
ATOM 2113 C CA . SER A 1 266 ? -22.164 2.710 8.400 1.00 95.88 266 SER A CA 1
ATOM 2114 C C . SER A 1 266 ? -22.511 3.913 7.510 1.00 95.88 266 SER A C 1
ATOM 2116 O O . SER A 1 266 ? -22.522 5.050 8.002 1.00 95.88 266 SER A O 1
ATOM 2118 N N . PRO A 1 267 ? -22.826 3.697 6.218 1.00 94.62 267 PRO A N 1
ATOM 2119 C CA . PRO A 1 267 ? -23.298 4.754 5.323 1.00 94.62 267 PRO A CA 1
ATOM 2120 C C . PRO A 1 267 ? -24.585 5.441 5.807 1.00 94.62 267 PRO A C 1
ATOM 2122 O O . PRO A 1 267 ? -24.833 6.577 5.414 1.00 94.62 267 PRO A O 1
ATOM 2125 N N . ASP A 1 268 ? -25.363 4.806 6.691 1.00 95.25 268 ASP A N 1
ATOM 2126 C CA . ASP A 1 268 ? -26.607 5.366 7.243 1.00 95.25 268 ASP A CA 1
ATOM 2127 C C . ASP A 1 268 ? -26.379 6.457 8.306 1.00 95.25 268 ASP A C 1
ATOM 2129 O O . ASP A 1 268 ? -27.313 7.160 8.700 1.00 95.25 268 ASP A O 1
ATOM 2133 N N . LEU A 1 269 ? -25.143 6.609 8.792 1.00 95.50 269 LEU A N 1
ATOM 2134 C CA . LEU A 1 269 ? -24.775 7.642 9.757 1.00 95.50 269 LEU A CA 1
ATOM 2135 C C . LEU A 1 269 ? -24.267 8.905 9.054 1.00 95.50 269 LEU A C 1
ATOM 2137 O O . LEU A 1 269 ? -23.612 8.853 8.015 1.00 95.50 269 LEU A O 1
ATOM 2141 N N . ASP A 1 270 ? -24.475 10.065 9.668 1.00 96.25 270 ASP A N 1
ATOM 2142 C CA . ASP A 1 270 ? -23.676 11.240 9.323 1.00 96.25 270 ASP A CA 1
ATOM 2143 C C . ASP A 1 2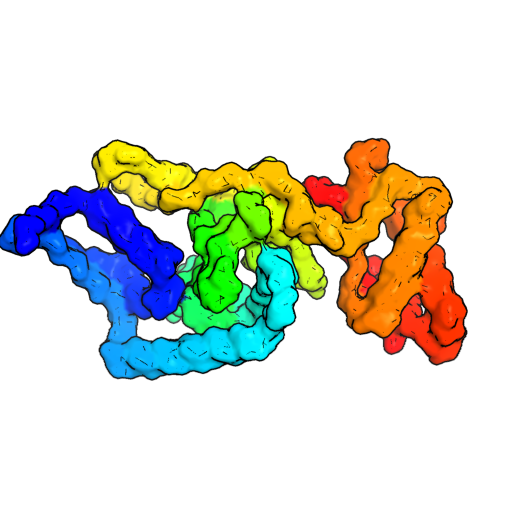70 ? -22.256 11.030 9.870 1.00 96.25 270 ASP A C 1
ATOM 2145 O O . ASP A 1 270 ? -22.077 10.858 11.077 1.00 96.25 270 ASP A O 1
ATOM 2149 N N . PHE A 1 271 ? -21.262 10.973 8.979 1.00 96.50 271 PHE A N 1
ATOM 2150 C CA . PHE A 1 271 ? -19.890 10.615 9.345 1.00 96.50 271 PHE A CA 1
ATOM 2151 C C . PHE A 1 271 ? -19.270 11.629 10.308 1.00 96.50 271 PHE A C 1
ATOM 2153 O O . PHE A 1 271 ? -18.683 11.236 11.314 1.00 96.50 271 PHE A O 1
ATOM 2160 N N . ASP A 1 272 ? -19.437 12.925 10.034 1.00 96.44 272 ASP A N 1
ATOM 2161 C CA . ASP A 1 272 ? -18.825 13.977 10.843 1.00 96.44 272 ASP A CA 1
ATOM 2162 C C . ASP A 1 272 ? -19.468 14.016 12.242 1.00 96.44 272 ASP A C 1
ATOM 2164 O O . ASP A 1 272 ? -18.757 14.096 13.245 1.00 96.44 272 ASP A O 1
ATOM 2168 N N . ILE A 1 273 ? -20.795 13.849 12.335 1.00 96.00 273 ILE A N 1
ATOM 2169 C CA . ILE A 1 273 ? -21.498 13.733 13.626 1.00 96.00 273 ILE A CA 1
ATOM 2170 C C . ILE A 1 273 ? -21.086 12.456 14.371 1.00 96.00 273 ILE A C 1
ATOM 2172 O O . ILE A 1 273 ? -20.920 12.480 15.594 1.00 96.00 273 ILE A O 1
ATOM 2176 N N . ALA A 1 274 ? -20.938 11.330 13.671 1.00 96.69 274 ALA A N 1
ATOM 2177 C CA . ALA A 1 274 ? -20.583 10.058 14.292 1.00 96.69 274 ALA A CA 1
ATOM 2178 C C . ALA A 1 274 ? -19.171 10.066 14.873 1.00 96.69 274 ALA A C 1
ATOM 2180 O O . ALA A 1 274 ? -18.983 9.681 16.029 1.00 96.69 274 ALA A O 1
ATOM 2181 N N . VAL A 1 275 ? -18.208 10.583 14.113 1.00 96.88 275 VAL A N 1
ATOM 2182 C CA . VAL A 1 275 ? -16.839 10.803 14.581 1.00 96.88 275 VAL A CA 1
ATOM 2183 C C . VAL A 1 275 ? -16.821 11.777 15.758 1.00 96.88 275 VAL A C 1
ATOM 2185 O O . VAL A 1 275 ? -16.175 11.490 16.768 1.00 96.88 275 VAL A O 1
ATOM 2188 N N . ALA A 1 276 ? -17.563 12.888 15.677 1.00 96.38 276 ALA A N 1
ATOM 2189 C CA . ALA A 1 276 ? -17.630 13.857 16.768 1.00 96.38 276 ALA A CA 1
ATOM 2190 C C . ALA A 1 276 ? -18.137 13.205 18.061 1.00 96.38 276 ALA A C 1
ATOM 2192 O O . ALA A 1 276 ? -17.489 13.306 19.095 1.00 96.38 276 ALA A O 1
ATOM 2193 N N . ARG A 1 277 ? -19.230 12.440 18.010 1.00 95.81 277 ARG A N 1
ATOM 2194 C CA . ARG A 1 277 ? -19.782 11.730 19.180 1.00 95.81 277 ARG A CA 1
ATOM 2195 C C . ARG A 1 277 ? -18.901 10.596 19.702 1.00 95.81 277 ARG A C 1
ATOM 2197 O O . ARG A 1 277 ? -18.971 10.249 20.884 1.00 95.81 277 ARG A O 1
ATOM 2204 N N . LEU A 1 278 ? -18.095 9.994 18.830 1.00 96.50 278 LEU A N 1
ATOM 2205 C CA . LEU A 1 278 ? -17.099 9.011 19.235 1.00 96.50 278 LEU A CA 1
ATOM 2206 C C . LEU A 1 278 ? -15.961 9.681 20.020 1.00 96.50 278 LEU A C 1
ATOM 2208 O O . LEU A 1 278 ? -15.540 9.133 21.037 1.00 96.50 278 LEU A O 1
ATOM 2212 N N . LEU A 1 279 ? -15.484 10.853 19.581 1.00 95.88 279 LEU A N 1
ATOM 2213 C CA . LEU A 1 279 ? -14.189 11.398 20.013 1.00 95.88 279 LEU A CA 1
ATOM 2214 C C . LEU A 1 279 ? -14.252 12.728 20.772 1.00 95.88 279 LEU A C 1
ATOM 2216 O O . LEU A 1 279 ? -13.540 12.896 21.759 1.00 95.88 279 LEU A O 1
ATOM 2220 N N . THR A 1 280 ? -15.043 13.694 20.306 1.00 94.62 280 THR A N 1
ATOM 2221 C CA . THR A 1 280 ? -14.905 15.115 20.681 1.00 94.62 280 THR A CA 1
ATOM 2222 C C . THR A 1 280 ? -16.164 15.765 21.247 1.00 94.62 280 THR A C 1
ATOM 2224 O O . THR A 1 280 ? -16.079 16.876 21.761 1.00 94.62 280 THR A O 1
ATOM 2227 N N . GLU A 1 281 ? -17.320 15.114 21.164 1.00 95.06 281 GLU A N 1
ATOM 2228 C CA . GLU A 1 281 ? -18.610 15.607 21.647 1.00 95.06 281 GLU A CA 1
ATOM 2229 C C . GLU A 1 281 ? -19.353 14.525 22.433 1.00 95.06 281 GLU A C 1
ATOM 2231 O O . GLU A 1 281 ? -19.086 13.331 22.279 1.00 95.06 281 GLU A O 1
ATOM 2236 N N . GLU A 1 282 ? -20.326 14.934 23.257 1.00 91.31 282 GLU A N 1
ATOM 2237 C CA . GLU A 1 282 ? -21.158 13.989 24.003 1.00 91.31 282 GLU A CA 1
ATOM 2238 C C . GLU A 1 282 ? -21.816 12.963 23.057 1.00 91.31 282 GLU A C 1
ATOM 2240 O O . GLU A 1 282 ? -22.456 13.349 22.073 1.00 91.31 282 GLU A O 1
ATOM 2245 N N . PRO A 1 283 ? -21.693 11.654 23.353 1.00 93.44 283 PRO A N 1
ATOM 2246 C CA . PRO A 1 283 ? -21.358 11.097 24.667 1.00 93.44 283 PRO A CA 1
ATOM 2247 C C . PRO A 1 283 ? -19.880 10.699 24.880 1.00 93.44 283 PRO A C 1
ATOM 2249 O O . PRO A 1 283 ? -19.597 10.016 25.860 1.00 93.44 283 PRO A O 1
ATOM 2252 N N . TYR A 1 284 ? -18.940 11.111 24.020 1.00 93.94 284 TYR A N 1
ATOM 2253 C CA . TYR A 1 284 ? -17.503 10.791 24.124 1.00 93.94 284 TYR A CA 1
ATOM 2254 C C . TYR A 1 284 ? -17.223 9.282 24.196 1.00 93.94 284 TYR A C 1
ATOM 2256 O O . TYR A 1 284 ? -16.501 8.800 25.078 1.00 93.94 284 TYR A O 1
ATOM 2264 N N . LYS A 1 285 ? -17.828 8.515 23.281 1.00 95.19 285 LYS A N 1
ATOM 2265 C CA . LYS A 1 285 ? -17.867 7.046 23.373 1.00 95.19 285 LYS A CA 1
ATOM 2266 C C . LYS A 1 285 ? -16.488 6.398 23.497 1.00 95.19 285 LYS A C 1
ATOM 2268 O O . LYS A 1 285 ? -16.317 5.502 24.313 1.00 95.19 285 LYS A O 1
ATOM 2273 N N . TYR A 1 286 ? -15.489 6.870 22.756 1.00 96.12 286 TYR A N 1
ATOM 2274 C CA . TYR A 1 286 ? -14.148 6.291 22.810 1.00 96.12 286 TYR A CA 1
ATOM 2275 C C . TYR A 1 286 ? -13.499 6.454 24.188 1.00 96.12 286 TYR A C 1
ATOM 2277 O O . TYR A 1 286 ? -12.926 5.503 24.715 1.00 96.12 286 TYR A O 1
ATOM 2285 N N . ALA A 1 287 ? -13.651 7.623 24.821 1.00 95.50 287 ALA A N 1
ATOM 2286 C CA . ALA A 1 287 ? -13.154 7.843 26.178 1.00 95.50 287 ALA A CA 1
ATOM 2287 C C . ALA A 1 287 ? -13.832 6.893 27.180 1.00 95.50 287 ALA A C 1
ATOM 2289 O O . ALA A 1 287 ? -13.171 6.339 28.060 1.00 95.50 287 ALA A O 1
ATOM 2290 N N . TYR A 1 288 ? -15.135 6.648 27.002 1.00 94.44 288 TYR A N 1
ATOM 2291 C CA . TYR A 1 288 ? -15.864 5.644 27.772 1.00 94.44 288 TYR A CA 1
ATOM 2292 C C . TYR A 1 288 ? -15.322 4.223 27.533 1.00 94.44 288 TYR A C 1
ATOM 2294 O O . TYR A 1 288 ? -15.079 3.496 28.495 1.00 94.44 288 TYR A O 1
ATOM 2302 N N . TYR A 1 289 ? -15.036 3.840 26.285 1.00 95.19 289 TYR A N 1
ATOM 2303 C CA . TYR A 1 289 ? -14.469 2.524 25.970 1.00 95.19 289 TYR A CA 1
ATOM 2304 C C . TYR A 1 289 ? -13.084 2.315 26.591 1.00 95.19 289 TYR A C 1
ATOM 2306 O O . TYR A 1 289 ? -12.823 1.262 27.174 1.00 95.19 289 TYR A O 1
ATOM 2314 N N . VAL A 1 290 ? -12.214 3.329 26.527 1.00 95.50 290 VAL A N 1
ATOM 2315 C CA . VAL A 1 290 ? -10.893 3.311 27.175 1.00 95.50 290 VAL A CA 1
ATOM 2316 C C . VAL A 1 290 ? -11.034 3.147 28.689 1.00 95.50 290 VAL A C 1
ATOM 2318 O O . VAL A 1 290 ? -10.334 2.325 29.283 1.00 95.50 290 VAL A O 1
ATOM 2321 N N . HIS A 1 291 ? -11.966 3.876 29.310 1.00 94.00 291 HIS A N 1
ATOM 2322 C CA . HIS A 1 291 ? -12.244 3.756 30.740 1.00 94.00 291 HIS A CA 1
ATOM 2323 C C . HIS A 1 291 ? -12.677 2.329 31.119 1.00 94.00 291 HIS A C 1
ATOM 2325 O O . HIS A 1 291 ? -12.129 1.736 32.051 1.00 94.00 291 HIS A O 1
ATOM 2331 N N . CYS A 1 292 ? -13.603 1.738 30.360 1.00 92.62 292 CYS A N 1
ATOM 2332 C CA . CYS A 1 292 ? -14.048 0.358 30.562 1.00 92.62 292 CYS A CA 1
ATOM 2333 C C . CYS A 1 292 ? -12.912 -0.661 30.378 1.00 92.62 292 CYS A C 1
ATOM 2335 O O . CYS A 1 292 ? -12.761 -1.567 31.202 1.00 92.62 292 CYS A O 1
ATOM 2337 N N . ALA A 1 293 ? -12.073 -0.493 29.352 1.00 92.31 293 ALA A N 1
ATOM 2338 C CA . ALA A 1 293 ? -10.911 -1.348 29.129 1.00 92.31 293 ALA A CA 1
ATOM 2339 C C . ALA A 1 293 ? -9.903 -1.256 30.289 1.00 92.31 293 ALA A C 1
ATOM 2341 O O . ALA A 1 293 ? -9.449 -2.280 30.795 1.00 92.31 293 ALA A O 1
ATOM 2342 N N . ASN A 1 294 ? -9.591 -0.050 30.774 1.00 93.00 294 ASN A N 1
ATOM 2343 C CA . ASN A 1 294 ? -8.710 0.144 31.929 1.00 93.00 294 ASN A CA 1
ATOM 2344 C C . ASN A 1 294 ? -9.277 -0.494 33.206 1.00 93.00 294 ASN A C 1
ATOM 2346 O O . ASN A 1 294 ? -8.534 -1.143 33.950 1.00 93.00 294 ASN A O 1
ATOM 2350 N N . ALA A 1 295 ? -10.586 -0.362 33.439 1.00 92.31 295 ALA A N 1
ATOM 2351 C CA . ALA A 1 295 ? -11.256 -0.971 34.585 1.00 92.31 295 ALA A CA 1
ATOM 2352 C C . ALA A 1 295 ? -11.108 -2.505 34.601 1.00 92.31 295 ALA A C 1
ATOM 2354 O O . ALA A 1 295 ? -10.971 -3.089 35.677 1.00 92.31 295 ALA A O 1
ATOM 2355 N N . TYR A 1 296 ? -11.052 -3.154 33.431 1.00 90.69 296 TYR A N 1
ATOM 2356 C CA . TYR A 1 296 ? -10.809 -4.597 33.320 1.00 90.69 296 TYR A CA 1
ATOM 2357 C C . TYR A 1 296 ? -9.413 -5.017 33.817 1.00 90.69 296 TYR A C 1
ATOM 2359 O O . TYR A 1 296 ? -9.275 -6.050 34.474 1.00 90.69 296 TYR A O 1
ATOM 2367 N N . PHE A 1 297 ? -8.367 -4.225 33.548 1.00 86.56 297 PHE A N 1
ATOM 2368 C CA . PHE A 1 297 ? -7.003 -4.519 34.023 1.00 86.56 297 PHE A CA 1
ATOM 2369 C C . PHE A 1 297 ? -6.785 -4.163 35.504 1.00 86.56 297 PHE A C 1
ATOM 2371 O O . PHE A 1 297 ? -5.870 -4.700 36.138 1.00 86.56 297 PHE A O 1
ATOM 2378 N N . GLY A 1 298 ? -7.634 -3.290 36.055 1.00 81.81 298 GLY A N 1
ATOM 2379 C CA . GLY A 1 298 ? -7.509 -2.706 37.389 1.00 81.81 298 GLY A CA 1
ATOM 2380 C C . GLY A 1 298 ? -6.643 -1.441 37.395 1.00 81.81 298 GLY A C 1
ATOM 2381 O O . GLY A 1 298 ? -5.705 -1.316 36.610 1.00 81.81 298 GLY A O 1
ATOM 2382 N N . GLU A 1 299 ? -6.936 -0.504 38.304 1.00 72.12 299 GLU A N 1
ATOM 2383 C CA . GLU A 1 299 ? -6.365 0.860 38.307 1.00 72.12 299 GLU A CA 1
ATOM 2384 C C . GLU A 1 299 ? -4.825 0.905 38.277 1.00 72.12 299 GLU A C 1
ATOM 2386 O O . GLU A 1 299 ? -4.246 1.739 37.583 1.00 72.12 299 GLU A O 1
ATOM 2391 N N . GLU A 1 300 ? -4.148 -0.016 38.971 1.00 75.06 300 GLU A N 1
ATOM 2392 C CA . GLU A 1 300 ? -2.676 -0.073 39.026 1.00 75.06 300 GLU A CA 1
ATOM 2393 C C . GLU A 1 300 ? -2.023 -0.650 37.759 1.00 75.06 300 GLU A C 1
ATOM 2395 O O . GLU A 1 300 ? -0.815 -0.514 37.565 1.00 75.06 300 GLU A O 1
ATOM 2400 N N . LYS A 1 301 ? -2.801 -1.325 36.906 1.00 81.38 301 LYS A N 1
ATOM 2401 C CA . LYS A 1 301 ? -2.326 -1.995 35.684 1.00 81.38 301 LYS A CA 1
ATOM 2402 C C . LYS A 1 301 ? -2.970 -1.442 34.417 1.00 81.38 301 LYS A C 1
ATOM 2404 O O . LYS A 1 301 ? -2.750 -2.012 33.352 1.00 81.38 301 LYS A O 1
ATOM 2409 N N . ALA A 1 302 ? -3.748 -0.365 34.537 1.00 82.19 302 ALA A N 1
ATOM 2410 C CA . ALA A 1 302 ? -4.412 0.318 33.436 1.00 82.19 302 ALA A CA 1
ATOM 2411 C C . ALA A 1 302 ? -3.387 0.674 32.342 1.00 82.19 302 ALA A C 1
ATOM 2413 O O . ALA A 1 302 ? -2.523 1.526 32.573 1.00 82.19 302 ALA A O 1
ATOM 2414 N N . PRO A 1 303 ? -3.432 0.008 31.174 1.00 86.56 303 PRO A N 1
ATOM 2415 C CA . PRO A 1 303 ? -2.383 0.154 30.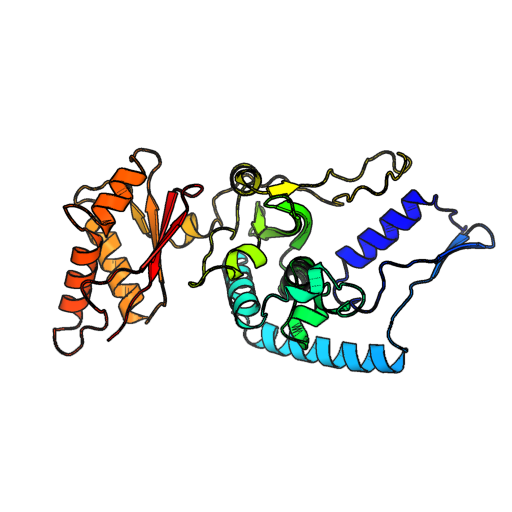180 1.00 86.5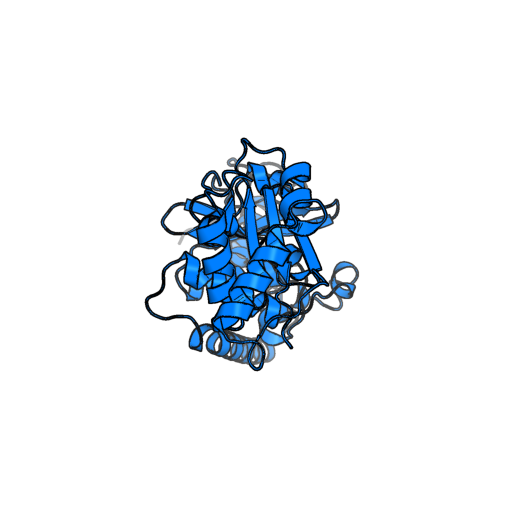6 303 PRO A CA 1
ATOM 2416 C C . PRO A 1 303 ? -2.530 1.444 29.374 1.00 86.56 303 PRO A C 1
ATOM 2418 O O . PRO A 1 303 ? -1.514 1.954 28.910 1.00 86.56 303 PRO A O 1
ATOM 2421 N N . LEU A 1 304 ? -3.752 1.969 29.215 1.00 92.62 304 LEU A N 1
ATOM 2422 C CA . LEU A 1 304 ? -4.042 3.105 28.343 1.00 92.62 304 LEU A CA 1
ATOM 2423 C C . LEU A 1 304 ? -4.081 4.436 29.109 1.00 92.62 304 LEU A C 1
ATOM 2425 O O . LEU A 1 304 ? -4.559 4.533 30.249 1.00 92.62 304 LEU A O 1
ATOM 2429 N N . GLN A 1 305 ? -3.580 5.487 28.468 1.00 92.19 305 GLN A N 1
ATOM 2430 C CA . GLN A 1 305 ? -3.755 6.867 28.911 1.00 92.19 305 GLN A CA 1
ATOM 2431 C C . GLN A 1 305 ? -5.208 7.296 28.667 1.00 92.19 305 GLN A C 1
ATOM 2433 O O . GLN A 1 305 ? -5.781 7.004 27.623 1.00 92.19 305 GLN A O 1
ATOM 2438 N N . GLU A 1 306 ? -5.810 7.976 29.642 1.00 89.94 306 GLU A N 1
ATOM 2439 C CA . GLU A 1 306 ? -7.143 8.573 29.497 1.00 89.94 306 GLU A CA 1
ATOM 2440 C C . GLU A 1 306 ? -7.000 10.057 29.139 1.00 89.94 306 GLU A C 1
ATOM 2442 O O . GLU A 1 306 ? -6.104 10.734 29.647 1.00 89.94 306 GLU A O 1
ATOM 2447 N N . GLY A 1 307 ? -7.894 10.573 28.292 1.00 85.19 307 GLY A N 1
ATOM 2448 C CA . GLY A 1 307 ? -7.914 11.981 27.893 1.00 85.19 307 GLY A CA 1
ATOM 2449 C C . GLY A 1 307 ? -7.430 12.210 26.462 1.00 85.19 307 GLY A C 1
ATOM 2450 O O . GLY A 1 307 ? -8.240 12.167 25.537 1.00 85.19 307 GLY A O 1
ATOM 2451 N N . GLU A 1 308 ? -6.139 12.518 26.278 1.00 83.38 308 GLU A N 1
ATOM 2452 C CA . GLU A 1 308 ? -5.589 12.869 24.958 1.00 83.38 308 GLU A CA 1
ATOM 2453 C C . GLU A 1 308 ? -5.867 11.755 23.941 1.00 83.38 308 GLU A C 1
ATOM 2455 O O . GLU A 1 308 ? -5.551 10.591 24.171 1.00 83.38 308 GLU A O 1
ATOM 2460 N N . THR A 1 309 ? -6.466 12.123 22.809 1.00 90.31 309 THR A N 1
ATOM 2461 C CA . THR A 1 309 ? -6.767 11.201 21.714 1.00 90.31 309 THR A CA 1
ATOM 2462 C C . THR A 1 309 ? -6.154 11.753 20.438 1.00 90.31 309 THR A C 1
ATOM 2464 O O . THR A 1 309 ? -6.488 12.860 20.014 1.00 90.31 309 THR A O 1
ATOM 2467 N N . ARG A 1 310 ? -5.252 10.982 19.826 1.00 92.38 310 ARG A N 1
ATOM 2468 C CA . ARG A 1 310 ? -4.661 11.283 18.518 1.00 92.38 310 ARG A CA 1
ATOM 2469 C C . ARG A 1 310 ? -5.265 10.353 17.491 1.00 92.38 310 ARG A C 1
ATOM 2471 O O . ARG A 1 310 ? -5.380 9.156 17.740 1.00 92.38 310 ARG A O 1
ATOM 2478 N N . TYR A 1 311 ? -5.689 10.905 16.367 1.00 93.06 311 TYR A N 1
ATOM 2479 C CA . TYR A 1 311 ? -6.392 10.140 15.355 1.00 93.06 311 TYR A CA 1
ATOM 2480 C C . TYR A 1 311 ? -6.202 10.742 13.971 1.00 93.06 311 TYR A C 1
ATOM 2482 O O . TYR A 1 311 ? -5.900 11.929 13.830 1.00 93.06 311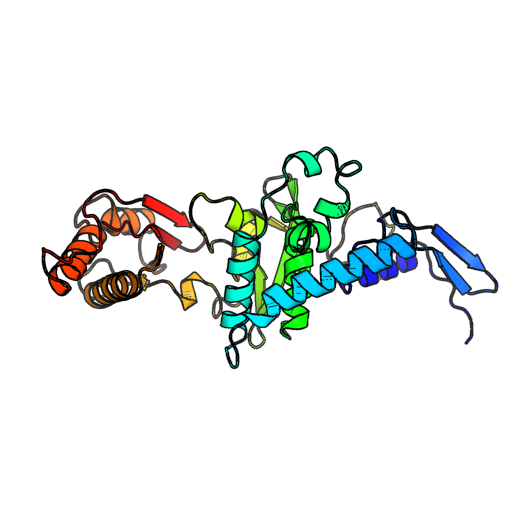 TYR A O 1
ATOM 2490 N N . VAL A 1 312 ? -6.436 9.914 12.956 1.00 92.31 312 VAL A N 1
ATOM 2491 C CA . VAL A 1 312 ? -6.496 10.332 11.559 1.00 92.31 312 VAL A CA 1
ATOM 2492 C C . VAL A 1 312 ? -7.814 9.877 10.952 1.00 92.31 312 VAL A C 1
ATOM 2494 O O . VAL A 1 312 ? -8.264 8.752 11.177 1.00 92.31 312 VAL A O 1
ATOM 2497 N N . LEU A 1 313 ? -8.447 10.788 10.216 1.00 93.06 313 LEU A N 1
ATOM 2498 C CA . LEU A 1 313 ? -9.709 10.546 9.530 1.00 93.06 313 LEU A CA 1
ATOM 2499 C C . LEU A 1 313 ? -9.457 10.091 8.102 1.00 93.06 313 LEU A C 1
ATOM 2501 O O . LEU A 1 313 ? -8.637 10.675 7.397 1.00 93.06 313 LEU A O 1
ATOM 2505 N N . ASP A 1 314 ? -10.252 9.124 7.674 1.00 93.19 314 ASP A N 1
ATOM 2506 C CA . ASP A 1 314 ? -10.442 8.781 6.279 1.00 93.19 314 ASP A CA 1
ATOM 2507 C C . ASP A 1 314 ? -11.918 8.981 5.923 1.00 93.19 314 ASP A C 1
ATOM 2509 O O . ASP A 1 314 ? -12.777 8.141 6.200 1.00 93.19 314 ASP A O 1
ATOM 2513 N N . LYS A 1 315 ? -12.227 10.128 5.312 1.00 93.44 315 LYS A N 1
ATOM 2514 C CA . LYS A 1 315 ? -13.593 10.422 4.860 1.00 93.44 315 LYS A CA 1
ATOM 2515 C C . LYS A 1 315 ? -14.008 9.560 3.670 1.00 93.44 315 LYS A C 1
ATOM 2517 O O . LYS A 1 315 ? -15.193 9.260 3.551 1.00 93.44 315 LYS A O 1
ATOM 2522 N N . ASN A 1 316 ? -13.058 9.172 2.819 1.00 93.06 316 ASN A N 1
ATOM 2523 C CA . ASN A 1 316 ? -13.312 8.361 1.631 1.00 93.06 316 ASN A CA 1
ATOM 2524 C C . ASN A 1 316 ? -13.808 6.966 2.034 1.00 93.06 316 ASN A C 1
ATOM 2526 O O . ASN A 1 316 ? -14.782 6.453 1.494 1.00 93.06 316 ASN A O 1
ATOM 2530 N N . GLN A 1 317 ? -13.201 6.400 3.075 1.00 95.44 317 GLN A N 1
ATOM 2531 C CA . GLN A 1 317 ? -13.551 5.074 3.589 1.00 95.44 317 GLN A CA 1
ATOM 2532 C C . GLN A 1 317 ? -14.464 5.102 4.816 1.00 95.44 317 GLN A C 1
ATOM 2534 O O . GLN A 1 317 ? -14.766 4.051 5.390 1.00 95.44 317 GLN A O 1
ATOM 2539 N N . ARG A 1 318 ? -14.910 6.302 5.213 1.00 96.38 318 ARG A N 1
ATOM 2540 C CA . ARG A 1 318 ? -15.728 6.552 6.406 1.00 96.38 318 ARG A CA 1
ATOM 2541 C C . ARG A 1 318 ? -15.134 5.876 7.638 1.00 96.38 318 ARG A C 1
ATOM 2543 O O . ARG A 1 318 ? -15.836 5.175 8.366 1.00 96.38 318 ARG A O 1
ATOM 2550 N N . ALA A 1 319 ? -13.844 6.087 7.867 1.00 96.31 319 ALA A N 1
ATOM 2551 C CA . ALA A 1 319 ? -13.106 5.474 8.956 1.00 96.31 319 ALA A CA 1
ATOM 2552 C C . ALA A 1 319 ? -12.319 6.499 9.779 1.00 96.31 319 ALA A C 1
ATOM 2554 O O . ALA A 1 319 ? -11.976 7.592 9.325 1.00 96.31 319 ALA A O 1
ATOM 2555 N N . VAL A 1 320 ? -12.016 6.127 11.018 1.00 95.31 320 VAL A N 1
ATOM 2556 C CA . VAL A 1 320 ? -11.060 6.827 11.873 1.00 95.31 320 VAL A CA 1
ATOM 2557 C C . VAL A 1 320 ? -10.085 5.826 12.464 1.00 95.31 320 VAL A C 1
ATOM 2559 O O . VAL A 1 320 ? -10.488 4.792 12.991 1.00 95.31 320 VAL A O 1
ATOM 2562 N N . THR A 1 321 ? -8.797 6.139 12.378 1.00 94.88 321 THR A N 1
ATOM 2563 C CA . THR A 1 321 ? -7.725 5.373 13.023 1.00 94.88 321 THR A CA 1
ATOM 2564 C C . THR A 1 321 ? -7.230 6.159 14.226 1.00 94.88 321 THR A C 1
ATOM 2566 O O . THR A 1 321 ? -6.834 7.312 14.083 1.00 94.88 321 THR A O 1
ATOM 2569 N N . ILE A 1 322 ? -7.256 5.550 15.406 1.00 94.31 322 ILE A N 1
ATOM 2570 C CA . ILE A 1 322 ? -6.901 6.180 16.679 1.00 94.31 322 ILE A CA 1
ATOM 2571 C C . ILE A 1 322 ? -5.600 5.570 17.202 1.00 94.31 322 ILE A C 1
ATOM 2573 O O . ILE A 1 322 ? -5.438 4.351 17.183 1.00 94.31 322 ILE A O 1
ATOM 2577 N N . GLU A 1 323 ? -4.678 6.408 17.679 1.00 93.25 323 GLU A N 1
ATOM 2578 C CA . GLU A 1 323 ? -3.456 5.977 18.360 1.00 93.25 323 GLU A CA 1
ATOM 2579 C C . GLU A 1 323 ? -3.784 5.500 19.777 1.00 93.25 323 GLU A C 1
ATOM 2581 O O . GLU A 1 323 ? -4.414 6.211 20.566 1.00 93.25 323 GLU A O 1
ATOM 2586 N N . LEU A 1 324 ? -3.320 4.300 20.121 1.00 92.56 324 LEU A N 1
ATOM 2587 C CA . LEU A 1 324 ? -3.411 3.777 21.477 1.00 92.56 324 LEU A CA 1
ATOM 2588 C C . LEU A 1 324 ? -2.210 4.280 22.282 1.00 92.56 324 LEU A C 1
ATOM 2590 O O . LEU A 1 324 ? -1.081 3.814 22.125 1.00 92.56 324 LEU A O 1
ATOM 2594 N N . LEU A 1 325 ? -2.458 5.254 23.156 1.00 92.12 325 LEU A N 1
ATOM 2595 C CA . LEU A 1 325 ? -1.441 5.825 24.034 1.00 92.12 325 LEU A CA 1
ATOM 2596 C C . LEU A 1 325 ? -1.325 4.988 25.310 1.00 92.12 325 LEU A C 1
ATOM 2598 O O . LEU A 1 325 ? -2.289 4.854 26.061 1.00 92.12 325 LEU A O 1
ATOM 2602 N N . TYR A 1 326 ? -0.137 4.445 25.576 1.00 91.06 326 TYR A N 1
ATOM 2603 C CA . TYR A 1 326 ? 0.127 3.607 26.749 1.00 91.06 326 TYR A CA 1
ATOM 2604 C C . TYR A 1 326 ? 0.847 4.372 27.867 1.00 91.06 326 TYR A C 1
ATOM 2606 O O . TYR A 1 326 ? 1.611 5.299 27.593 1.00 91.06 326 TYR A O 1
ATOM 2614 N N . ARG A 1 327 ? 0.598 3.986 29.123 1.00 88.44 327 ARG A N 1
ATOM 2615 C CA . ARG A 1 327 ? 1.287 4.515 30.317 1.00 88.44 327 ARG A CA 1
ATOM 2616 C C . ARG A 1 327 ? 2.688 3.938 30.512 1.00 88.44 327 ARG A C 1
ATOM 2618 O O . ARG A 1 327 ? 2.928 2.780 30.085 1.00 88.44 327 ARG A O 1
#